Protein AF-A0A9P8F201-F1 (afdb_monomer)

Secondary structure (DSSP, 8-state):
----S-----S-----------TGGGT-SS-SS-PPPPHHHHHHHHHHHHHHHHTT--S--HHHHHHHHHHTT--SS-HHHHHHHHHHHHHHTT--PPP-TTS----B---TTSSHHHHHHHHHHHSS-GGGGGGGG---SSHHHHHHHHHHHHHHHHHHTT--B-HHHHHHHHHTT-

Organism: Aureobasidium melanogenum (NCBI:txid46634)

pLDDT: mean 82.87, std 17.76, range [32.38, 96.69]

Nearest PDB structures (foldseek):
  7ruu-assembly2_B-4  TM=2.379E-01  e=8.064E+00  Homo sapiens

Mean predicted aligned error: 9.06 Å

Structure (mmCIF, N/CA/C/O backbone):
data_AF-A0A9P8F201-F1
#
_entry.id   AF-A0A9P8F201-F1
#
loop_
_atom_site.group_PDB
_atom_site.id
_atom_site.type_symbol
_atom_site.label_atom_id
_atom_site.label_alt_id
_atom_site.label_comp_id
_atom_site.label_asym_id
_atom_site.label_entity_id
_atom_site.label_seq_id
_atom_site.pdbx_PDB_ins_code
_atom_site.Cartn_x
_atom_site.Cartn_y
_atom_site.Cartn_z
_atom_site.occupancy
_atom_site.B_iso_or_equiv
_atom_site.auth_seq_id
_atom_site.auth_comp_id
_atom_site.auth_asym_id
_atom_site.auth_atom_id
_atom_site.pdbx_PDB_model_num
ATOM 1 N N . MET A 1 1 ? 46.788 26.438 45.126 1.00 35.59 1 MET A N 1
ATOM 2 C CA . MET A 1 1 ? 46.049 27.571 44.529 1.00 35.59 1 MET A CA 1
ATOM 3 C C . MET A 1 1 ? 45.714 27.224 43.083 1.00 35.59 1 MET A C 1
ATOM 5 O O . MET A 1 1 ? 46.617 26.797 42.385 1.00 35.59 1 MET A O 1
ATOM 9 N N . SER A 1 2 ? 44.431 27.369 42.716 1.00 34.59 2 SER A N 1
ATOM 10 C CA . SER A 1 2 ? 43.791 27.290 41.380 1.00 34.59 2 SER A CA 1
ATOM 11 C C . SER A 1 2 ? 44.081 26.061 40.500 1.00 34.59 2 SER A C 1
ATOM 13 O O . SER A 1 2 ? 45.147 25.964 39.917 1.00 34.59 2 SER A O 1
ATOM 15 N N . SER A 1 3 ? 43.206 25.050 40.372 1.00 42.16 3 SER A N 1
ATOM 16 C CA . SER A 1 3 ? 41.839 25.067 39.798 1.00 42.16 3 SER A CA 1
ATOM 17 C C . SER A 1 3 ? 41.760 25.834 38.478 1.00 42.16 3 SER A C 1
ATOM 19 O O . SER A 1 3 ? 41.748 27.060 38.537 1.00 42.16 3 SER A O 1
ATOM 21 N N . SER A 1 4 ? 41.633 25.124 37.341 1.00 40.97 4 SER A N 1
ATOM 22 C CA . SER A 1 4 ? 40.824 25.512 36.156 1.00 40.97 4 SER A CA 1
ATOM 23 C C . SER A 1 4 ? 40.860 24.478 35.004 1.00 40.97 4 SER A C 1
ATOM 25 O O . SER A 1 4 ? 41.031 24.863 33.859 1.00 40.97 4 SER A O 1
ATOM 27 N N . VAL A 1 5 ? 40.674 23.170 35.244 1.00 43.41 5 VAL A N 1
ATOM 28 C CA . VAL A 1 5 ? 40.239 22.237 34.166 1.00 43.41 5 VAL A CA 1
ATOM 29 C C . VAL A 1 5 ? 39.286 21.170 34.728 1.00 43.41 5 VAL A C 1
ATOM 31 O O . VAL A 1 5 ? 39.440 19.970 34.549 1.00 43.41 5 VAL A O 1
ATOM 34 N N . GLN A 1 6 ? 38.281 21.620 35.473 1.00 44.66 6 GLN A N 1
ATOM 35 C CA . GLN A 1 6 ? 37.112 20.824 35.846 1.00 44.66 6 GLN A CA 1
ATOM 36 C C . GLN A 1 6 ? 35.901 21.733 35.701 1.00 44.66 6 GLN A C 1
ATOM 38 O O . GLN A 1 6 ? 35.552 22.445 36.635 1.00 44.66 6 GLN A O 1
ATOM 43 N N . ARG A 1 7 ? 35.318 21.760 34.500 1.00 45.16 7 ARG A N 1
ATOM 44 C CA . ARG A 1 7 ? 33.943 22.203 34.207 1.00 45.16 7 ARG A CA 1
ATOM 45 C C . ARG A 1 7 ? 33.743 22.173 32.699 1.00 45.16 7 ARG A C 1
ATOM 47 O O . ARG A 1 7 ? 33.863 23.196 32.057 1.00 45.16 7 ARG A O 1
ATOM 54 N N . PHE A 1 8 ? 33.452 21.001 32.151 1.00 35.38 8 PHE A N 1
ATOM 55 C CA . PHE A 1 8 ? 32.533 20.863 31.014 1.00 35.38 8 PHE A CA 1
ATOM 56 C C . PHE A 1 8 ? 31.980 19.429 30.999 1.00 35.38 8 PHE A C 1
ATOM 58 O O . PHE A 1 8 ? 31.994 18.719 30.003 1.00 35.38 8 PHE A O 1
ATOM 65 N N . LEU A 1 9 ? 31.482 18.992 32.160 1.00 42.06 9 LEU A N 1
ATOM 66 C CA . LEU A 1 9 ? 30.447 17.968 32.213 1.00 42.06 9 LEU A CA 1
ATOM 67 C C . LEU A 1 9 ? 29.100 18.666 32.033 1.00 42.06 9 LEU A C 1
ATOM 69 O O . LEU A 1 9 ? 28.789 19.619 32.746 1.00 42.06 9 LEU A O 1
ATOM 73 N N . GLY A 1 10 ? 28.285 18.116 31.141 1.00 39.50 10 GLY A N 1
ATOM 74 C CA . GLY A 1 10 ? 26.838 18.207 31.258 1.00 39.50 10 GLY A CA 1
ATOM 75 C C . GLY A 1 10 ? 26.165 19.081 30.214 1.00 39.50 10 GLY A C 1
ATOM 76 O O . GLY A 1 10 ? 25.861 20.241 30.469 1.00 39.50 10 GLY A O 1
ATOM 77 N N . ARG A 1 11 ? 25.749 18.460 29.108 1.00 37.47 11 ARG A N 1
ATOM 78 C CA . ARG A 1 11 ? 24.331 18.483 28.727 1.00 37.47 11 ARG A CA 1
ATOM 79 C C . ARG A 1 11 ? 24.045 17.523 27.578 1.00 37.47 11 ARG A C 1
ATOM 81 O O . ARG A 1 11 ? 24.371 17.794 26.434 1.00 37.47 11 ARG A O 1
ATOM 88 N N . ARG A 1 12 ? 23.258 16.505 27.931 1.00 40.59 12 ARG A N 1
ATOM 89 C CA . ARG A 1 12 ? 22.318 15.795 27.060 1.00 40.59 12 ARG A CA 1
ATOM 90 C C . ARG A 1 12 ? 22.955 14.940 25.968 1.00 40.59 12 ARG A C 1
ATOM 92 O O . ARG A 1 12 ? 22.726 15.184 24.790 1.00 40.59 12 ARG A O 1
ATOM 99 N N . ASP A 1 13 ? 23.488 13.798 26.384 1.00 36.09 13 ASP A N 1
ATOM 100 C CA . ASP A 1 13 ? 23.020 12.585 25.720 1.00 36.09 13 ASP A CA 1
ATOM 101 C C . ASP A 1 13 ? 21.534 12.454 26.065 1.00 36.09 13 ASP A C 1
ATOM 103 O O . ASP A 1 13 ? 21.127 12.032 27.154 1.00 36.09 13 ASP A O 1
ATOM 107 N N . ARG A 1 14 ? 20.691 12.994 25.178 1.00 41.22 14 ARG A N 1
ATOM 108 C CA . ARG A 1 14 ? 19.277 12.647 25.173 1.00 41.22 14 ARG A CA 1
ATOM 109 C C . ARG A 1 14 ? 19.275 11.142 24.974 1.00 41.22 14 ARG A C 1
ATOM 111 O O . ARG A 1 14 ? 19.568 10.693 23.872 1.00 41.22 14 ARG A O 1
ATOM 118 N N . ARG A 1 15 ? 18.922 10.401 26.035 1.00 32.91 15 ARG A N 1
ATOM 119 C CA . ARG A 1 15 ? 18.337 9.059 25.925 1.00 32.91 15 ARG A CA 1
ATOM 120 C C . ARG A 1 15 ? 17.583 9.033 24.609 1.00 32.91 15 ARG A C 1
ATOM 122 O O . ARG A 1 15 ? 16.706 9.889 24.426 1.00 32.91 15 ARG A O 1
ATOM 129 N N . SER A 1 16 ? 17.975 8.138 23.705 1.00 37.78 16 SER A N 1
ATOM 130 C CA . SER A 1 16 ? 17.150 7.802 22.560 1.00 37.78 16 SER A CA 1
ATOM 131 C C . SER A 1 16 ? 15.753 7.623 23.134 1.00 37.78 16 SER A C 1
ATOM 133 O O . SER A 1 16 ? 15.503 6.743 23.959 1.00 37.78 16 SER A O 1
ATOM 135 N N . LYS A 1 17 ? 14.863 8.579 22.845 1.00 34.03 17 LYS A N 1
ATOM 136 C CA . LYS A 1 17 ? 13.452 8.353 23.106 1.00 34.03 17 LYS A CA 1
ATOM 137 C C . LYS A 1 17 ? 13.191 7.116 22.278 1.00 34.03 17 LYS A C 1
ATOM 139 O O . LYS A 1 17 ? 13.354 7.185 21.060 1.00 34.03 17 LYS A O 1
ATOM 144 N N . SER A 1 18 ? 12.901 5.998 22.939 1.00 32.38 18 SER A N 1
ATOM 145 C CA . SER A 1 18 ? 12.255 4.881 22.282 1.00 32.38 18 SER A CA 1
ATOM 146 C C . SER A 1 18 ? 11.164 5.514 21.434 1.00 32.38 18 SER A C 1
ATOM 148 O O . SER A 1 18 ? 10.303 6.236 21.952 1.00 32.38 18 SER A O 1
ATOM 150 N N . LEU A 1 19 ? 11.322 5.404 20.114 1.00 37.78 19 LEU A N 1
ATOM 151 C CA . LEU A 1 19 ? 10.284 5.826 19.194 1.00 37.78 19 LEU A CA 1
ATOM 152 C C . LEU A 1 19 ? 9.015 5.143 19.717 1.00 37.78 19 LEU A C 1
ATOM 154 O O . LEU A 1 19 ? 9.084 3.948 20.023 1.00 37.78 19 LEU A O 1
ATOM 158 N N . PRO A 1 20 ? 7.921 5.888 19.957 1.00 41.25 20 PRO A N 1
ATOM 159 C CA . PRO A 1 20 ? 6.671 5.251 20.341 1.00 41.2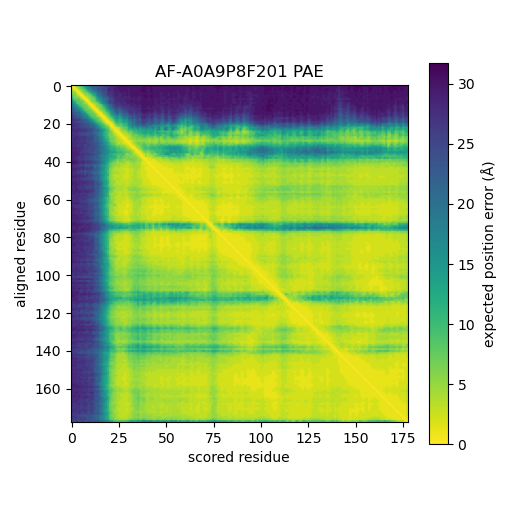5 20 PRO A CA 1
ATOM 160 C C . PRO A 1 20 ? 6.419 4.154 19.316 1.00 41.25 20 PRO A C 1
ATOM 162 O O . PRO A 1 20 ? 6.618 4.436 18.136 1.00 41.25 20 PRO A O 1
ATOM 165 N N . ASP A 1 21 ? 6.104 2.944 19.795 1.00 50.81 21 ASP A N 1
ATOM 166 C CA . ASP A 1 21 ? 5.821 1.743 19.004 1.00 50.81 21 ASP A CA 1
ATOM 167 C C . ASP A 1 21 ? 5.338 2.129 17.603 1.00 50.81 21 ASP A C 1
ATOM 169 O O . ASP A 1 21 ? 4.197 2.561 17.421 1.00 50.81 21 ASP A O 1
ATOM 173 N N . ALA A 1 22 ? 6.264 2.129 16.639 1.00 53.34 22 ALA A N 1
ATOM 174 C CA . ALA A 1 22 ? 6.032 2.787 15.357 1.00 53.34 22 ALA A CA 1
ATOM 175 C C . ALA A 1 22 ? 5.016 2.004 14.505 1.00 53.34 22 ALA A C 1
ATOM 177 O O . ALA A 1 22 ? 4.711 2.420 13.391 1.00 53.34 22 ALA A O 1
ATOM 178 N N . GLY A 1 23 ? 4.496 0.885 15.025 1.00 57.78 23 GLY A N 1
ATOM 179 C CA . GLY A 1 23 ? 3.631 -0.042 14.317 1.00 57.78 23 GLY A CA 1
ATOM 180 C C . GLY A 1 23 ? 4.351 -0.726 13.156 1.00 57.78 23 GLY A C 1
ATOM 181 O O . GLY A 1 23 ? 5.570 -0.602 12.969 1.00 57.78 23 GLY A O 1
ATOM 182 N N . ALA A 1 24 ? 3.569 -1.435 12.345 1.00 62.44 24 ALA A N 1
ATOM 183 C CA . ALA A 1 24 ? 4.024 -2.000 11.081 1.00 62.44 24 ALA A CA 1
ATOM 184 C C . ALA A 1 24 ? 4.663 -0.921 10.179 1.00 62.44 24 ALA A C 1
ATOM 186 O O . ALA A 1 24 ? 4.331 0.262 10.257 1.00 62.44 24 ALA A O 1
ATOM 187 N N . PHE A 1 25 ? 5.592 -1.323 9.304 1.00 68.12 25 PHE A N 1
ATOM 188 C CA . PHE A 1 25 ? 6.233 -0.442 8.310 1.00 68.12 25 PHE A CA 1
ATOM 189 C C . PHE A 1 25 ? 7.009 0.777 8.869 1.00 68.12 25 PHE A C 1
ATOM 191 O O . PHE A 1 25 ? 7.377 1.688 8.123 1.00 68.12 25 PHE A O 1
ATOM 198 N N . GLY A 1 26 ? 7.328 0.797 10.168 1.00 68.94 26 GLY A N 1
ATOM 199 C CA . GLY A 1 26 ? 8.165 1.836 10.774 1.00 68.94 26 GLY A CA 1
ATOM 200 C C . GLY A 1 26 ? 7.518 3.221 10.744 1.00 68.94 26 GLY A C 1
ATOM 201 O O . GLY A 1 26 ? 8.183 4.191 10.356 1.00 68.94 26 GLY A O 1
ATOM 202 N N . GLY A 1 27 ? 6.237 3.288 11.120 1.00 73.69 27 GLY A N 1
ATOM 203 C CA . GLY A 1 27 ? 5.443 4.515 11.209 1.00 73.69 27 GLY A CA 1
ATOM 204 C C . GLY A 1 27 ? 4.682 4.882 9.939 1.00 73.69 27 GLY A C 1
ATOM 205 O O . GLY A 1 27 ? 4.108 5.965 9.890 1.00 73.69 27 GLY A O 1
ATOM 206 N N . LEU A 1 28 ? 4.695 4.031 8.910 1.00 72.69 28 LEU A N 1
ATOM 207 C CA . LEU A 1 28 ? 3.854 4.206 7.723 1.00 72.69 28 LEU A CA 1
ATOM 208 C C . LEU A 1 28 ? 2.443 3.666 8.011 1.00 72.69 28 LEU A C 1
ATOM 210 O O . LEU A 1 28 ? 2.274 2.762 8.829 1.00 72.69 28 LEU A O 1
ATOM 214 N N . PHE A 1 29 ? 1.431 4.224 7.342 1.00 82.31 29 PHE A N 1
ATOM 215 C CA . PHE A 1 29 ? 0.021 3.832 7.508 1.00 82.31 29 PHE A CA 1
ATOM 216 C C . PHE A 1 29 ? -0.509 4.049 8.931 1.00 82.31 29 PHE A C 1
ATOM 218 O O . PHE A 1 29 ? -1.150 3.185 9.531 1.00 82.31 29 PHE A O 1
ATOM 225 N N . VAL A 1 30 ? -0.221 5.228 9.474 1.00 85.06 30 VAL A N 1
ATOM 226 C CA . VAL A 1 30 ? -0.853 5.787 10.673 1.00 85.06 30 VAL A CA 1
ATOM 227 C C . VAL A 1 30 ? -1.434 7.157 10.304 1.00 85.06 30 VAL A C 1
ATOM 229 O O . VAL A 1 30 ? -0.914 7.794 9.386 1.00 85.06 30 VAL A O 1
ATOM 232 N N . PRO A 1 31 ? -2.500 7.642 10.965 1.00 81.19 31 PRO A N 1
ATOM 233 C CA . PRO A 1 31 ? -3.085 8.937 10.626 1.00 81.19 31 PRO A CA 1
ATOM 234 C C . PRO A 1 31 ? -2.067 10.078 10.779 1.00 81.19 31 PRO A C 1
ATOM 236 O O . PRO A 1 31 ? -1.400 10.160 11.813 1.00 81.19 31 PRO A O 1
ATOM 239 N N . GLU A 1 32 ? -1.976 10.978 9.787 1.00 73.00 32 GLU A N 1
ATOM 240 C CA . GLU A 1 32 ? -1.115 12.176 9.876 1.00 73.00 32 GLU A CA 1
ATOM 241 C C . GLU A 1 32 ? -1.558 13.091 11.038 1.00 73.00 32 GLU A C 1
ATOM 243 O O . GLU A 1 32 ? -0.728 13.665 11.744 1.00 73.00 32 GLU A O 1
ATOM 248 N N . GLU A 1 33 ? -2.867 13.163 11.300 1.00 73.81 33 GLU A N 1
ATOM 249 C CA . GLU A 1 33 ? -3.445 13.891 12.428 1.00 73.81 33 GLU A CA 1
ATOM 250 C C . GLU A 1 33 ? -4.065 12.932 13.447 1.00 73.81 33 GLU A C 1
ATOM 252 O O . GLU A 1 33 ? -4.960 12.142 13.134 1.00 73.81 33 GLU A O 1
ATOM 257 N N . LYS A 1 34 ? -3.658 13.059 14.716 1.00 64.94 34 LYS A N 1
ATOM 258 C CA . LYS A 1 34 ? -4.323 12.389 15.841 1.00 64.94 34 LYS A CA 1
ATOM 259 C C . LYS A 1 34 ? -5.644 13.087 16.158 1.00 64.94 34 LYS A C 1
ATOM 261 O O . LYS A 1 34 ? -5.760 13.791 17.162 1.00 64.94 34 LYS A O 1
ATOM 266 N N . LYS A 1 35 ? -6.646 12.912 15.299 1.00 66.81 35 LYS A N 1
ATOM 267 C CA . LYS A 1 35 ? -8.023 13.263 15.652 1.00 66.81 35 LYS A CA 1
ATOM 268 C C . LYS A 1 35 ? -8.508 12.306 16.731 1.00 66.81 35 LYS A C 1
ATOM 270 O O . LYS A 1 35 ? -8.222 11.110 16.695 1.00 66.81 35 LYS A O 1
ATOM 275 N N . LYS A 1 36 ? -9.213 12.851 17.722 1.00 70.00 36 LYS A N 1
ATOM 276 C CA . LYS A 1 36 ? -9.843 12.037 18.757 1.00 70.00 36 LYS A CA 1
ATOM 277 C C . LYS A 1 36 ? -10.912 11.184 18.079 1.00 70.00 36 LYS A C 1
ATOM 279 O O . LYS A 1 36 ? -11.831 11.739 17.485 1.00 70.00 36 LYS A O 1
ATOM 284 N N . LEU A 1 37 ? -10.742 9.868 18.144 1.00 71.44 37 LEU A N 1
ATOM 285 C CA . LEU A 1 37 ? -11.699 8.912 17.602 1.00 71.44 37 LEU A CA 1
ATOM 286 C C . LEU A 1 37 ? -13.052 9.087 18.293 1.00 71.44 37 LEU A C 1
ATOM 288 O O . LEU A 1 37 ? -13.125 9.352 19.498 1.00 71.44 37 LEU A O 1
ATOM 292 N N . GLU A 1 38 ? -14.129 8.945 17.531 1.00 80.88 38 GLU A N 1
ATOM 293 C CA . GLU A 1 38 ? -15.464 8.897 18.113 1.00 80.88 38 GLU A CA 1
ATOM 294 C C . GLU A 1 38 ? -15.657 7.574 18.871 1.00 80.88 38 GLU A C 1
ATOM 296 O O . GLU A 1 38 ? -14.992 6.573 18.603 1.00 80.88 38 GLU A O 1
ATOM 301 N N . LYS A 1 39 ? -16.595 7.525 19.827 1.00 82.19 39 LYS A N 1
ATOM 302 C CA . LYS A 1 39 ? -16.851 6.298 20.614 1.00 82.19 39 LYS A CA 1
ATOM 303 C C . LYS A 1 39 ? -17.190 5.087 19.735 1.00 82.19 39 LYS A C 1
ATOM 305 O O . LYS A 1 39 ? -16.967 3.949 20.145 1.00 82.19 39 LYS A O 1
ATOM 310 N N . GLU A 1 40 ? -17.788 5.321 18.570 1.00 84.19 40 GLU A N 1
ATOM 311 C CA . GLU A 1 40 ? -18.075 4.272 17.595 1.00 84.19 40 GLU A CA 1
ATOM 312 C C . GLU A 1 40 ? -16.790 3.759 16.930 1.00 84.19 40 GLU A C 1
ATOM 314 O O . GLU A 1 40 ? -16.576 2.548 16.871 1.00 84.19 40 GLU A O 1
ATOM 319 N N . ASP A 1 41 ? -15.886 4.655 16.533 1.00 84.50 41 ASP A N 1
ATOM 320 C CA . ASP A 1 41 ? -14.572 4.310 15.978 1.00 84.50 41 ASP A CA 1
ATOM 321 C C . ASP A 1 41 ? -13.733 3.498 16.959 1.00 84.50 41 ASP A C 1
ATOM 323 O O . ASP A 1 41 ? -13.170 2.474 16.581 1.00 84.50 41 ASP A O 1
ATOM 327 N N . GLU A 1 42 ? -13.705 3.883 18.238 1.00 89.69 42 GLU A N 1
ATOM 328 C CA . GLU A 1 42 ? -12.975 3.141 19.274 1.00 89.69 42 GLU A CA 1
ATOM 329 C C . GLU A 1 42 ? -13.457 1.684 19.391 1.00 89.69 42 GLU A C 1
ATOM 331 O O . GLU A 1 42 ? -12.655 0.759 19.558 1.00 89.69 42 GLU A O 1
ATOM 336 N N . LYS A 1 43 ? -14.773 1.450 19.280 1.00 91.38 43 LYS A N 1
ATOM 337 C CA . LYS A 1 43 ? -15.339 0.091 19.278 1.00 91.38 43 LYS A CA 1
ATOM 338 C C . LYS A 1 43 ? -14.928 -0.679 18.027 1.00 91.38 43 LYS A C 1
ATOM 340 O O . LYS A 1 43 ? -14.592 -1.859 18.130 1.00 91.38 43 LYS A O 1
ATOM 345 N N . ARG A 1 44 ? -14.936 -0.023 16.863 1.00 91.19 44 ARG A N 1
ATOM 346 C CA . ARG A 1 44 ? -14.543 -0.628 15.582 1.00 91.19 44 ARG A CA 1
ATOM 347 C C . ARG A 1 44 ? -13.067 -1.005 15.564 1.00 91.19 44 ARG A C 1
ATOM 349 O O . ARG A 1 44 ? -12.744 -2.130 15.191 1.00 91.19 44 ARG A O 1
ATOM 356 N N . VAL A 1 45 ? -12.197 -0.126 16.058 1.00 94.00 45 VAL A N 1
ATOM 357 C CA . VAL A 1 45 ? -10.762 -0.396 16.211 1.00 94.00 45 VAL A CA 1
ATOM 358 C C . VAL A 1 45 ? -10.539 -1.657 17.046 1.00 94.00 45 VAL A C 1
ATOM 360 O O . VAL A 1 45 ? -9.866 -2.584 16.597 1.00 94.00 45 VAL A O 1
ATOM 363 N N . LYS A 1 46 ? -11.179 -1.752 18.219 1.00 94.44 46 LYS A N 1
ATOM 364 C CA . LYS A 1 46 ? -11.076 -2.936 19.088 1.00 94.44 46 LYS A CA 1
ATOM 365 C C . LYS A 1 46 ? -11.611 -4.206 18.425 1.00 94.44 46 LYS A C 1
ATOM 367 O O . LYS A 1 46 ? -11.002 -5.265 18.559 1.00 94.44 46 LYS A O 1
ATOM 372 N N . ALA A 1 47 ? -12.727 -4.113 17.701 1.00 94.50 47 ALA A N 1
ATOM 373 C CA . ALA A 1 47 ? -13.310 -5.252 16.996 1.00 94.50 47 ALA A CA 1
ATOM 374 C C . ALA A 1 47 ? -12.387 -5.780 15.885 1.00 94.50 47 ALA A C 1
ATOM 376 O O . ALA A 1 47 ? -12.214 -6.993 15.759 1.00 94.50 47 ALA A O 1
ATOM 377 N N . ILE A 1 48 ? -11.767 -4.888 15.107 1.00 95.75 48 ILE A N 1
ATOM 378 C CA . ILE A 1 48 ? -10.810 -5.259 14.058 1.00 95.75 48 ILE A CA 1
ATOM 379 C C . ILE A 1 48 ? -9.542 -5.861 14.670 1.00 95.75 48 ILE A C 1
ATOM 381 O O . ILE A 1 48 ? -9.117 -6.924 14.226 1.00 95.75 48 ILE A O 1
ATOM 385 N N . LEU A 1 49 ? -8.981 -5.263 15.728 1.00 95.62 49 LEU A N 1
ATOM 386 C CA . LEU A 1 49 ? -7.811 -5.825 16.418 1.00 95.62 49 LEU A CA 1
ATOM 387 C C . LEU A 1 49 ? -8.080 -7.235 16.953 1.00 95.62 49 LEU A C 1
ATOM 389 O O . LEU A 1 49 ? -7.271 -8.137 16.750 1.00 95.62 49 LEU A O 1
ATOM 393 N N . ALA A 1 50 ? -9.244 -7.461 17.566 1.00 95.69 50 ALA A N 1
ATOM 394 C CA . ALA A 1 50 ? -9.630 -8.790 18.031 1.00 95.69 50 ALA A CA 1
ATOM 395 C C . ALA A 1 50 ? -9.783 -9.795 16.874 1.00 95.69 50 ALA A C 1
ATOM 397 O O . ALA A 1 50 ? -9.464 -10.973 17.032 1.00 95.69 50 ALA A O 1
ATOM 398 N N . ARG A 1 51 ? -10.263 -9.356 15.700 1.00 95.50 51 ARG A N 1
ATOM 399 C CA . ARG A 1 51 ? -10.320 -10.196 14.491 1.00 95.50 51 ARG A CA 1
ATOM 400 C C . ARG A 1 51 ? -8.921 -10.526 13.975 1.00 95.50 51 ARG A C 1
ATOM 402 O O . ARG A 1 51 ? -8.673 -11.692 13.697 1.00 95.50 51 ARG A O 1
ATOM 409 N N . LEU A 1 52 ? -8.020 -9.547 13.883 1.00 95.25 52 LEU A N 1
ATOM 410 C CA . LEU A 1 52 ? -6.626 -9.758 13.469 1.00 95.25 52 LEU A CA 1
ATOM 411 C C . LEU A 1 52 ? -5.922 -10.774 14.375 1.00 95.25 52 LEU A C 1
ATOM 413 O O . LEU A 1 52 ? -5.352 -11.741 13.879 1.00 95.25 52 LEU A O 1
ATOM 417 N N . GLN A 1 53 ? -6.079 -10.640 15.695 1.00 95.00 53 GLN A N 1
ATOM 418 C CA . GLN A 1 53 ? -5.522 -11.592 16.660 1.00 95.00 53 GLN A CA 1
ATOM 419 C C . GLN A 1 53 ? -6.058 -13.018 16.474 1.00 95.00 53 GLN A C 1
ATOM 421 O O . GLN A 1 53 ? -5.299 -13.974 16.605 1.00 95.00 53 GLN A O 1
ATOM 426 N N . LYS A 1 54 ? -7.340 -13.190 16.118 1.00 95.56 54 LYS A N 1
ATOM 427 C CA . LYS A 1 54 ? -7.904 -14.516 15.796 1.00 95.56 54 LYS A CA 1
ATOM 428 C C . LYS A 1 54 ? -7.275 -15.151 14.553 1.00 95.56 54 LYS A C 1
ATOM 430 O O . LYS A 1 54 ? -7.249 -16.373 14.469 1.00 95.56 54 LYS A O 1
ATOM 435 N N . TYR A 1 55 ? -6.774 -14.342 13.621 1.00 93.12 55 TYR A N 1
ATOM 436 C CA . TYR A 1 55 ? -5.993 -14.801 12.468 1.00 93.12 55 TYR A CA 1
ATOM 437 C C . TYR A 1 55 ? -4.494 -14.958 12.778 1.00 93.12 55 TYR A C 1
ATOM 439 O O . TYR A 1 55 ? -3.733 -15.313 11.886 1.00 93.12 55 TYR A O 1
ATOM 447 N N . GLY A 1 56 ? -4.061 -14.711 14.020 1.00 93.25 56 GLY A N 1
ATOM 448 C CA . GLY A 1 56 ? -2.652 -14.766 14.418 1.00 93.25 56 GLY A CA 1
ATOM 449 C C . GLY A 1 56 ? -1.842 -13.520 14.049 1.00 93.25 56 GLY A C 1
ATOM 450 O O . GLY A 1 56 ? -0.629 -13.520 14.225 1.00 93.25 56 GLY A O 1
ATOM 451 N N . ILE A 1 57 ? -2.492 -12.454 13.574 1.00 92.69 57 ILE A N 1
ATOM 452 C CA . ILE A 1 57 ? -1.826 -11.225 13.133 1.00 92.69 57 ILE A CA 1
ATOM 453 C C . ILE A 1 57 ? -1.668 -10.278 14.324 1.00 92.69 57 ILE A C 1
ATOM 455 O O . ILE A 1 57 ? -2.655 -9.794 14.888 1.00 92.69 57 ILE A O 1
ATOM 459 N N . THR A 1 58 ? -0.418 -9.989 14.692 1.00 90.06 58 THR A N 1
ATOM 460 C CA . THR A 1 58 ? -0.056 -9.074 15.795 1.00 90.06 58 THR A CA 1
ATOM 461 C C . THR A 1 58 ? 0.759 -7.863 15.339 1.00 90.06 58 THR A C 1
ATOM 463 O O . THR A 1 58 ? 1.180 -7.060 16.166 1.00 90.06 58 THR A O 1
ATOM 466 N N . THR A 1 59 ? 0.977 -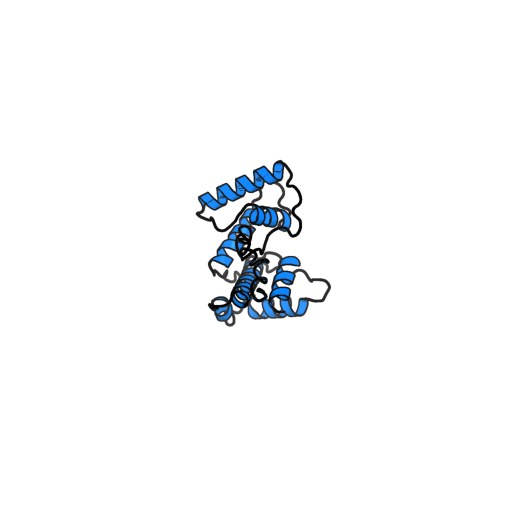7.724 14.032 1.00 88.12 59 THR A N 1
ATOM 467 C CA . THR A 1 59 ? 1.829 -6.704 13.399 1.00 88.12 59 THR A CA 1
ATOM 468 C C . THR A 1 59 ? 1.264 -5.283 13.528 1.00 88.12 59 THR A C 1
ATOM 470 O O . THR A 1 59 ? 2.009 -4.303 13.493 1.00 88.12 59 THR A O 1
ATOM 473 N N . PHE A 1 60 ? -0.055 -5.149 13.702 1.00 91.00 60 PHE A N 1
ATOM 474 C CA . PHE A 1 60 ? -0.762 -3.866 13.693 1.00 91.00 60 PHE A CA 1
ATOM 475 C C . PHE A 1 60 ? -1.225 -3.420 15.078 1.00 91.00 60 PHE A C 1
ATOM 477 O O . PHE A 1 60 ? -1.744 -4.211 15.866 1.00 91.00 60 PHE A O 1
ATOM 484 N N . ASN A 1 61 ? -1.134 -2.112 15.324 1.00 91.75 61 ASN A N 1
ATOM 485 C CA . ASN A 1 61 ? -1.684 -1.464 16.513 1.00 91.75 61 ASN A CA 1
ATOM 486 C C . ASN A 1 61 ? -2.921 -0.602 16.184 1.00 91.75 61 ASN A C 1
ATOM 488 O O . ASN A 1 61 ? -3.373 -0.519 15.039 1.00 91.75 61 ASN A O 1
ATOM 492 N N . GLU A 1 62 ? -3.489 0.057 17.199 1.00 92.25 62 GLU A N 1
ATOM 493 C CA . GLU A 1 62 ? -4.689 0.899 17.056 1.00 92.25 62 GLU A CA 1
ATOM 494 C C . GLU A 1 62 ? -4.529 2.012 16.009 1.00 92.25 62 GLU A C 1
ATOM 496 O O . GLU A 1 62 ? -5.493 2.351 15.317 1.00 92.25 62 GLU A O 1
ATOM 501 N N . ALA A 1 63 ? -3.322 2.570 15.860 1.00 91.31 63 ALA A N 1
ATOM 502 C CA . ALA A 1 63 ? -3.067 3.628 14.890 1.00 91.31 63 ALA A CA 1
ATOM 503 C C . ALA A 1 63 ? -3.157 3.095 13.455 1.00 91.31 63 ALA A C 1
ATOM 505 O O . ALA A 1 63 ? -3.790 3.735 12.617 1.00 91.31 63 ALA A O 1
ATOM 506 N N . ASN A 1 64 ? -2.617 1.901 13.186 1.00 92.44 64 ASN A N 1
ATOM 507 C CA . ASN A 1 64 ? -2.742 1.269 11.870 1.00 92.44 64 ASN A CA 1
ATOM 508 C C . ASN A 1 64 ? -4.205 0.983 11.512 1.00 92.44 64 ASN A C 1
ATOM 510 O O . ASN A 1 64 ? -4.650 1.265 10.400 1.00 92.44 64 ASN A O 1
ATOM 514 N N . VAL A 1 65 ? -4.983 0.481 12.474 1.00 93.38 65 VAL A N 1
ATOM 515 C CA . VAL A 1 65 ? -6.412 0.210 12.261 1.00 93.38 65 VAL A CA 1
ATOM 516 C C . VAL A 1 65 ? -7.19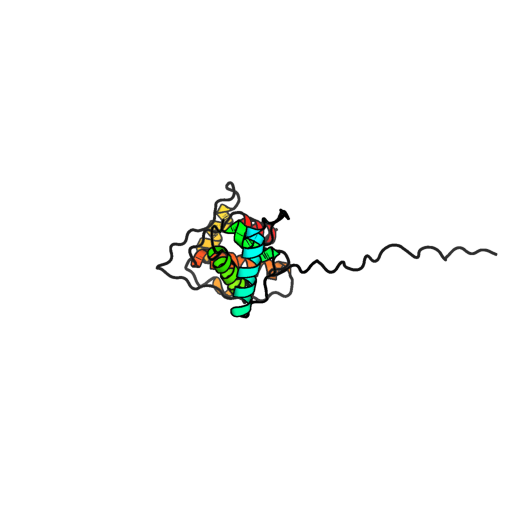7 1.501 12.028 1.00 93.38 65 VAL A C 1
ATOM 518 O O . VAL A 1 65 ? -8.057 1.553 11.150 1.00 93.38 65 VAL A O 1
ATOM 521 N N . SER A 1 66 ? -6.871 2.562 12.766 1.00 92.12 66 SER A N 1
ATOM 522 C CA . SER A 1 66 ? -7.486 3.881 12.587 1.00 92.12 66 SER A CA 1
ATOM 523 C C . SER A 1 66 ? -7.199 4.456 11.202 1.00 92.12 66 SER A C 1
ATOM 525 O O . SER A 1 66 ? -8.108 4.966 10.552 1.00 92.12 66 SER A O 1
ATOM 527 N N . TYR A 1 67 ? -5.957 4.330 10.725 1.00 91.62 67 TYR A N 1
ATOM 528 C CA . TYR A 1 67 ? -5.600 4.705 9.359 1.00 91.62 67 TYR A CA 1
ATOM 529 C C . TYR A 1 67 ? -6.421 3.912 8.339 1.00 91.62 67 TYR A C 1
ATOM 531 O O . TYR A 1 67 ? -7.028 4.511 7.458 1.00 91.62 67 TYR A O 1
ATOM 539 N N . ALA A 1 68 ? -6.517 2.587 8.484 1.00 92.38 68 ALA A N 1
ATOM 540 C CA . ALA A 1 68 ? -7.261 1.756 7.539 1.00 92.38 68 ALA A CA 1
ATOM 541 C C . ALA A 1 68 ? -8.759 2.109 7.492 1.00 92.38 68 ALA A C 1
ATOM 543 O O . ALA A 1 68 ? -9.356 2.133 6.415 1.00 92.38 68 ALA A O 1
ATOM 544 N N . LEU A 1 69 ? -9.365 2.432 8.639 1.00 92.12 69 LEU A N 1
ATOM 545 C CA . LEU A 1 69 ? -10.749 2.911 8.715 1.00 92.12 69 LEU A CA 1
ATOM 546 C C . LEU A 1 69 ? -10.943 4.235 7.961 1.00 92.12 69 LEU A C 1
ATOM 548 O O . LEU A 1 69 ? -11.910 4.360 7.209 1.00 92.12 69 LEU A O 1
ATOM 552 N N . GLN A 1 70 ? -10.013 5.183 8.119 1.00 89.06 70 GLN A N 1
ATOM 553 C CA . GLN A 1 70 ? -10.040 6.470 7.417 1.00 89.06 70 GLN A CA 1
ATOM 554 C C . GLN A 1 70 ? -9.817 6.297 5.910 1.00 89.06 70 GLN A C 1
ATOM 556 O O . GLN A 1 70 ? -10.604 6.796 5.112 1.00 89.06 70 GLN A O 1
ATOM 561 N N . ALA A 1 71 ? -8.793 5.536 5.518 1.00 87.75 71 ALA A N 1
ATOM 562 C CA . ALA A 1 71 ? -8.412 5.323 4.121 1.00 87.75 71 ALA A CA 1
ATOM 563 C C . ALA A 1 71 ? -9.514 4.642 3.295 1.00 87.75 71 ALA A C 1
ATOM 565 O O . ALA A 1 71 ? -9.615 4.842 2.089 1.00 87.75 71 ALA A O 1
ATOM 566 N N . THR A 1 72 ? -10.354 3.836 3.943 1.00 88.31 72 THR A N 1
ATOM 567 C CA . THR A 1 72 ? -11.429 3.093 3.274 1.00 88.31 72 THR A CA 1
ATOM 568 C C . THR A 1 72 ? -12.793 3.765 3.384 1.00 88.31 72 THR A C 1
ATOM 570 O O . THR A 1 72 ? -13.762 3.221 2.859 1.00 88.31 72 THR A O 1
ATOM 573 N N . ASN A 1 73 ? -12.895 4.912 4.073 1.00 83.19 73 ASN A N 1
ATOM 574 C CA . ASN A 1 73 ? -14.173 5.517 4.464 1.00 83.19 73 ASN A CA 1
ATOM 575 C C . ASN A 1 73 ? -15.152 4.462 5.013 1.00 83.19 73 ASN A C 1
ATOM 577 O O . ASN A 1 73 ? -16.340 4.473 4.685 1.00 83.19 73 ASN A O 1
ATOM 581 N N . SER A 1 74 ? -14.638 3.495 5.786 1.00 74.81 74 SER A N 1
ATOM 582 C CA . SER A 1 74 ? -15.396 2.308 6.184 1.00 74.81 74 SER A CA 1
ATOM 583 C C . SER A 1 74 ? -16.624 2.716 6.999 1.00 74.81 74 SER A C 1
ATOM 585 O O . SER A 1 74 ? -16.517 3.041 8.182 1.00 74.81 74 SER A O 1
ATOM 587 N N . ALA A 1 75 ? -17.804 2.663 6.384 1.00 67.00 75 ALA A N 1
ATOM 588 C CA . ALA A 1 75 ? -19.083 2.704 7.080 1.00 67.00 75 ALA A CA 1
ATOM 589 C C . ALA A 1 75 ? -19.454 1.285 7.551 1.00 67.00 75 ALA A C 1
ATOM 591 O O . ALA A 1 75 ? -19.145 0.295 6.888 1.00 67.00 75 ALA A O 1
ATOM 592 N N . GLY A 1 76 ? -20.103 1.164 8.710 1.00 72.06 76 GLY A N 1
ATOM 593 C CA . GLY A 1 76 ? -20.510 -0.136 9.253 1.00 72.06 76 GLY A CA 1
ATOM 594 C C . GLY A 1 76 ? -19.378 -0.907 9.948 1.00 72.06 76 GLY A C 1
ATOM 595 O O . GLY A 1 76 ? -18.612 -0.339 10.726 1.00 72.06 76 GLY A O 1
ATOM 596 N N . ASN A 1 77 ? -19.292 -2.222 9.710 1.00 78.00 77 ASN A N 1
ATOM 597 C CA . ASN A 1 77 ? -18.503 -3.175 10.511 1.00 78.00 77 ASN A CA 1
ATOM 598 C C . ASN A 1 77 ? -16.974 -3.161 10.266 1.00 78.00 77 ASN A C 1
ATOM 600 O O . ASN A 1 77 ? -16.255 -3.954 10.878 1.00 78.00 77 ASN A O 1
ATOM 604 N N . GLY A 1 78 ? -16.476 -2.290 9.382 1.00 89.69 78 GLY A N 1
ATOM 605 C CA . GLY A 1 78 ? -15.045 -2.145 9.107 1.00 89.69 78 GLY A CA 1
ATOM 606 C C . GLY A 1 78 ? -14.431 -3.251 8.245 1.00 89.69 78 GLY A C 1
ATOM 607 O O . GLY A 1 78 ? -13.217 -3.438 8.282 1.00 89.69 78 GLY A O 1
A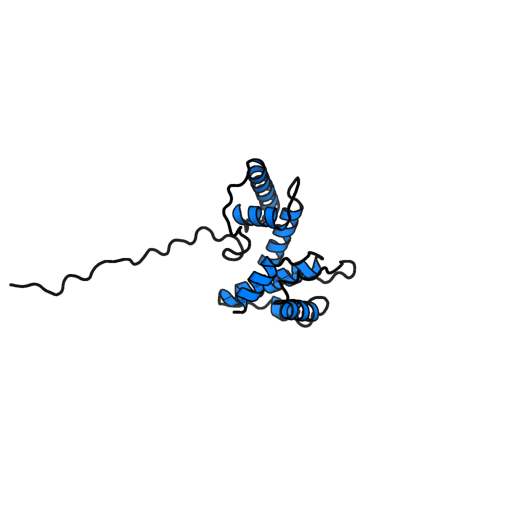TOM 608 N N . ASP A 1 79 ? -15.230 -3.993 7.473 1.00 91.44 79 ASP A N 1
ATOM 609 C CA . ASP A 1 79 ? -14.711 -5.065 6.612 1.00 91.44 79 ASP A CA 1
ATOM 610 C C . ASP A 1 79 ? -13.713 -4.574 5.561 1.00 91.44 79 ASP A C 1
ATOM 612 O O . ASP A 1 79 ? -12.744 -5.270 5.269 1.00 91.44 79 ASP A O 1
ATOM 616 N N . GLU A 1 80 ? -13.896 -3.371 5.019 1.00 91.44 80 GLU A N 1
ATOM 617 C CA . GLU A 1 80 ? -12.971 -2.840 4.018 1.00 91.44 80 GLU A CA 1
ATOM 618 C C . GLU A 1 80 ? -11.624 -2.445 4.632 1.00 91.44 80 GLU A C 1
ATOM 620 O O . GLU A 1 80 ? -10.572 -2.767 4.079 1.00 91.44 80 GLU A O 1
ATOM 625 N N . ALA A 1 81 ? -11.646 -1.857 5.832 1.00 93.56 81 ALA A N 1
ATOM 626 C CA . ALA A 1 81 ? -10.445 -1.634 6.629 1.00 93.56 81 ALA A CA 1
ATOM 627 C C . ALA A 1 81 ? -9.739 -2.956 6.969 1.00 93.56 81 ALA A C 1
ATOM 629 O O . ALA A 1 81 ? -8.519 -3.045 6.852 1.00 93.56 81 ALA A O 1
ATOM 630 N N . MET A 1 82 ? -10.493 -4.003 7.323 1.00 94.31 82 MET A N 1
ATOM 631 C CA . MET A 1 82 ? -9.934 -5.337 7.554 1.00 94.31 82 MET A CA 1
ATOM 632 C C . MET A 1 82 ? -9.252 -5.887 6.293 1.00 94.31 82 MET A C 1
ATOM 634 O O . MET A 1 82 ? -8.126 -6.366 6.376 1.00 94.31 82 MET A O 1
ATOM 638 N N . ARG A 1 83 ? -9.891 -5.792 5.118 1.00 93.38 83 ARG A N 1
ATOM 639 C CA . ARG A 1 83 ? -9.287 -6.229 3.845 1.00 93.38 83 ARG A CA 1
ATOM 640 C C . ARG A 1 83 ? -8.006 -5.465 3.524 1.00 93.38 83 ARG A C 1
ATOM 642 O O . ARG A 1 83 ? -7.054 -6.072 3.043 1.00 93.38 83 ARG A O 1
ATOM 649 N N . LEU A 1 84 ? -7.971 -4.161 3.797 1.00 93.50 84 LEU A N 1
ATOM 650 C CA . LEU A 1 84 ? -6.767 -3.353 3.618 1.00 93.50 84 LEU A CA 1
ATOM 651 C C . LEU A 1 84 ? -5.643 -3.789 4.572 1.00 93.50 84 LEU A C 1
ATOM 653 O O . LEU A 1 84 ? -4.507 -3.938 4.138 1.00 93.50 84 LEU A O 1
ATOM 657 N N . LEU A 1 85 ? -5.957 -4.062 5.840 1.00 94.38 85 LEU A N 1
ATOM 658 C CA . LEU A 1 85 ? -4.978 -4.542 6.824 1.00 94.38 85 LEU A CA 1
ATOM 659 C C . LEU A 1 85 ? -4.427 -5.928 6.468 1.00 94.38 85 LEU A C 1
ATOM 661 O O . LEU A 1 85 ? -3.234 -6.159 6.614 1.00 94.38 85 LEU A O 1
ATOM 665 N N . LEU A 1 86 ? -5.258 -6.830 5.941 1.00 94.19 86 LEU A N 1
ATOM 666 C CA . LEU A 1 86 ? -4.787 -8.124 5.434 1.00 94.19 86 LEU A CA 1
ATOM 667 C C . LEU A 1 86 ? -3.850 -7.958 4.228 1.00 94.19 86 LEU A C 1
ATOM 669 O O . LEU A 1 86 ? -2.837 -8.641 4.141 1.00 94.19 86 LEU A O 1
ATOM 673 N N . LEU A 1 87 ? -4.138 -7.011 3.330 1.00 94.31 87 LEU A N 1
ATOM 674 C CA . LEU A 1 87 ? -3.240 -6.680 2.218 1.00 94.31 87 LEU A CA 1
ATOM 675 C C . LEU A 1 87 ? -1.897 -6.119 2.711 1.00 94.31 87 LEU A C 1
ATOM 677 O O . LEU A 1 87 ? -0.844 -6.399 2.131 1.00 94.31 87 LEU A O 1
ATOM 681 N N . PHE A 1 88 ? -1.930 -5.311 3.772 1.00 92.88 88 PHE A N 1
ATOM 682 C CA . PHE A 1 88 ? -0.727 -4.799 4.419 1.00 92.88 88 PHE A CA 1
ATOM 683 C C . PHE A 1 88 ? 0.077 -5.924 5.060 1.00 92.88 88 PHE A C 1
ATOM 685 O O . PHE A 1 88 ? 1.294 -5.916 4.925 1.00 92.88 88 PHE A O 1
ATOM 692 N N . GLU A 1 89 ? -0.578 -6.900 5.687 1.00 92.50 89 GLU A N 1
ATOM 693 C CA . GLU A 1 89 ? 0.105 -8.056 6.271 1.00 92.50 89 GLU A CA 1
ATOM 694 C C . GLU A 1 89 ? 0.800 -8.886 5.195 1.00 92.50 89 GLU A C 1
ATOM 696 O O . GLU A 1 89 ? 2.002 -9.109 5.282 1.00 92.50 89 GLU A O 1
ATOM 701 N N . ASP A 1 90 ? 0.080 -9.242 4.125 1.00 91.81 90 ASP A N 1
ATOM 702 C CA . ASP A 1 90 ? 0.653 -9.963 2.983 1.00 91.81 90 ASP A CA 1
ATOM 703 C C . ASP A 1 90 ? 1.899 -9.236 2.456 1.00 91.81 90 ASP A C 1
ATOM 705 O O . ASP A 1 90 ? 2.946 -9.830 2.206 1.00 91.81 90 ASP A O 1
ATOM 709 N N . THR A 1 91 ? 1.803 -7.912 2.335 1.00 90.81 91 THR A N 1
ATOM 710 C CA . THR A 1 91 ? 2.916 -7.076 1.890 1.00 90.81 91 THR A CA 1
ATOM 711 C C . THR A 1 91 ? 4.079 -7.095 2.881 1.00 90.81 91 THR A C 1
ATOM 713 O O . THR A 1 91 ? 5.234 -7.164 2.451 1.00 90.81 91 THR A O 1
ATOM 716 N N . TYR A 1 92 ? 3.795 -7.016 4.184 1.00 87.00 92 TYR A N 1
ATOM 717 C CA . TYR A 1 92 ? 4.789 -7.033 5.256 1.00 87.00 92 TYR A CA 1
ATOM 718 C C . TYR A 1 92 ? 5.584 -8.345 5.246 1.00 87.00 92 TYR A C 1
ATOM 720 O O . TYR A 1 92 ? 6.815 -8.305 5.233 1.00 87.00 92 TYR A O 1
ATOM 728 N N . GLU A 1 93 ? 4.884 -9.469 5.085 1.00 88.75 93 GLU A N 1
ATOM 729 C CA . GLU A 1 93 ? 5.440 -10.825 4.965 1.00 88.75 93 GLU A CA 1
ATOM 730 C C . GLU A 1 93 ? 6.177 -11.083 3.636 1.00 88.75 93 GLU A C 1
ATOM 732 O O . GLU A 1 93 ? 6.769 -12.141 3.435 1.00 88.75 93 GLU A O 1
ATOM 737 N N . GLY A 1 94 ? 6.188 -10.120 2.707 1.00 89.75 94 GLY A N 1
ATOM 738 C CA . GLY A 1 94 ? 6.892 -10.271 1.428 1.00 89.75 94 GLY A CA 1
ATOM 739 C C . GLY A 1 94 ? 6.103 -10.980 0.341 1.00 89.75 94 GLY A C 1
ATOM 740 O O . GLY A 1 94 ? 6.671 -11.310 -0.699 1.00 89.75 94 GLY A O 1
ATOM 741 N N . LEU A 1 95 ? 4.801 -11.165 0.537 1.00 92.31 95 LEU A N 1
ATOM 742 C CA . LEU A 1 95 ? 3.930 -11.769 -0.456 1.00 92.31 95 LEU A CA 1
ATOM 743 C C . LEU A 1 95 ? 3.577 -10.758 -1.550 1.00 92.31 95 LEU A C 1
ATOM 745 O O . LEU A 1 95 ? 3.247 -9.598 -1.285 1.00 92.31 95 LEU A O 1
ATOM 749 N N . VAL A 1 96 ? 3.607 -11.231 -2.794 1.00 94.31 96 VAL A N 1
ATOM 750 C CA . VAL A 1 96 ? 3.142 -10.494 -3.970 1.00 94.31 96 VAL A CA 1
ATOM 751 C C . VAL A 1 96 ? 1.949 -11.248 -4.549 1.00 94.31 96 VAL A C 1
ATOM 753 O O . VAL A 1 96 ? 2.030 -12.448 -4.804 1.00 94.31 96 VAL A O 1
ATOM 756 N N . LYS A 1 97 ? 0.817 -10.562 -4.722 1.00 93.81 97 LYS A N 1
ATOM 757 C CA . LYS A 1 97 ? -0.390 -11.117 -5.341 1.00 93.81 97 LYS A CA 1
ATOM 758 C C . LYS A 1 97 ? -0.093 -11.453 -6.796 1.00 93.81 97 LYS A C 1
ATOM 760 O O . LYS A 1 97 ? 0.513 -10.651 -7.502 1.00 93.81 97 LYS A O 1
ATOM 765 N N . THR A 1 98 ? -0.551 -12.607 -7.258 1.00 93.25 98 THR A N 1
ATOM 766 C CA . THR A 1 98 ? -0.478 -12.977 -8.673 1.00 93.25 98 THR A CA 1
ATOM 767 C C . THR A 1 98 ? -1.465 -12.151 -9.498 1.00 93.25 98 THR A C 1
ATOM 769 O O . THR A 1 98 ? -2.451 -11.628 -8.977 1.00 93.25 98 THR A O 1
ATOM 772 N N . TYR A 1 99 ? -1.193 -12.004 -10.794 1.00 92.81 99 TYR A N 1
ATOM 773 C CA . TYR A 1 99 ? -2.151 -11.396 -11.713 1.00 92.81 99 TYR A CA 1
ATOM 774 C C . TYR A 1 99 ? -3.358 -12.323 -11.923 1.00 92.81 99 TYR A C 1
ATOM 776 O O . TYR A 1 99 ? -3.196 -13.497 -12.257 1.00 92.81 99 TYR A O 1
ATOM 784 N N . ASP A 1 100 ? -4.564 -11.777 -11.769 1.00 94.25 100 ASP A N 1
ATOM 785 C CA . ASP A 1 100 ? -5.826 -12.440 -12.096 1.00 94.25 100 ASP A CA 1
ATOM 786 C C . ASP A 1 100 ? -6.513 -11.688 -13.252 1.00 94.25 100 ASP A C 1
ATOM 788 O O . ASP A 1 100 ? -6.928 -10.539 -13.068 1.00 94.25 100 ASP A O 1
ATOM 792 N N . PRO A 1 101 ? -6.676 -12.309 -14.438 1.00 94.12 101 PRO A N 1
ATOM 793 C CA . PRO A 1 101 ? -7.346 -11.690 -15.581 1.00 94.12 101 PRO A CA 1
ATOM 794 C C . PRO A 1 101 ? -8.797 -11.265 -15.323 1.00 94.12 101 PRO A C 1
ATOM 796 O O . PRO A 1 101 ? -9.317 -10.419 -16.050 1.00 94.12 101 PRO A O 1
ATOM 799 N N . SER A 1 102 ? -9.462 -11.846 -14.320 1.00 96.31 102 SER A N 1
ATOM 800 C CA . SER A 1 102 ? -10.826 -11.476 -13.928 1.00 96.31 102 SER A CA 1
ATOM 801 C C . SER A 1 102 ? -10.880 -10.201 -13.076 1.00 96.31 102 SER A C 1
ATOM 803 O O . SER A 1 102 ? -11.941 -9.588 -12.934 1.00 96.31 102 SER A O 1
ATOM 805 N N . THR A 1 103 ? -9.734 -9.759 -12.550 1.00 95.38 103 THR A N 1
ATOM 806 C CA . THR A 1 103 ? -9.638 -8.567 -11.712 1.00 95.38 103 THR A CA 1
ATOM 807 C C . THR A 1 103 ? -9.469 -7.312 -12.564 1.00 95.38 103 THR A C 1
ATOM 809 O O . THR A 1 103 ? -8.519 -7.159 -13.335 1.00 95.38 103 THR A O 1
ATOM 812 N N . LYS A 1 104 ? -10.379 -6.349 -12.385 1.00 95.69 104 LYS A N 1
ATOM 813 C CA . LYS A 1 104 ? -10.252 -5.021 -12.994 1.00 95.69 104 LYS A CA 1
ATOM 814 C C . LYS A 1 104 ? -9.173 -4.214 -12.270 1.00 95.69 104 LYS A C 1
ATOM 816 O O . LYS A 1 104 ? -9.367 -3.801 -11.131 1.00 95.69 104 LYS A O 1
ATOM 821 N N . LEU A 1 105 ? -8.071 -3.930 -12.959 1.00 95.44 105 LEU A N 1
ATOM 822 C CA . LEU A 1 105 ? -6.989 -3.092 -12.439 1.00 95.44 105 LEU A CA 1
ATOM 823 C C . LEU A 1 105 ? -7.413 -1.615 -12.457 1.00 95.44 105 LEU A C 1
ATOM 825 O O . LEU A 1 105 ? -7.622 -1.045 -13.527 1.00 95.44 105 LEU A O 1
ATOM 829 N N . LEU A 1 106 ? -7.562 -0.997 -11.282 1.00 94.56 106 LEU A N 1
ATOM 830 C CA . LEU A 1 106 ? -7.993 0.405 -11.172 1.00 94.56 106 LEU A CA 1
ATOM 831 C C . LEU A 1 106 ? -6.856 1.419 -11.370 1.00 94.56 106 LEU A C 1
ATOM 833 O O . LEU A 1 106 ? -7.134 2.556 -11.740 1.00 94.56 106 LEU A O 1
ATOM 837 N N . GLY A 1 107 ? -5.601 1.013 -11.158 1.00 93.44 107 GLY A N 1
ATOM 838 C CA . GLY A 1 107 ? -4.441 1.907 -11.237 1.00 93.44 107 GLY A CA 1
ATOM 839 C C . GLY A 1 107 ? -4.338 2.859 -10.043 1.00 93.44 107 GLY A C 1
ATOM 840 O O . GLY A 1 107 ? -4.902 2.596 -8.973 1.00 93.44 107 GLY A O 1
ATOM 841 N N . ALA A 1 108 ? -3.601 3.957 -10.223 1.00 93.75 108 ALA A N 1
ATOM 842 C CA . ALA A 1 108 ? -3.403 4.970 -9.194 1.00 93.75 108 ALA A CA 1
ATOM 843 C C . ALA A 1 108 ? -4.166 6.271 -9.459 1.00 93.75 108 ALA A C 1
ATOM 845 O O . ALA A 1 108 ? -4.347 6.721 -10.589 1.00 93.75 108 ALA A O 1
ATOM 846 N N . GLU A 1 109 ? -4.588 6.922 -8.377 1.00 92.00 109 GLU A N 1
ATOM 847 C CA . GLU A 1 109 ? -5.121 8.274 -8.437 1.00 92.00 109 GLU A CA 1
ATOM 848 C C . GLU A 1 109 ? -4.036 9.255 -8.889 1.00 92.00 109 GLU A C 1
ATOM 850 O O . GLU A 1 109 ? -2.960 9.361 -8.290 1.00 92.00 109 GLU A O 1
ATOM 855 N N . ASN A 1 110 ? -4.346 10.051 -9.912 1.00 84.06 110 ASN A N 1
ATOM 856 C CA . ASN A 1 110 ? -3.434 11.081 -10.383 1.00 84.06 110 ASN A CA 1
ATOM 857 C C . ASN A 1 110 ? -3.249 12.174 -9.314 1.00 84.06 110 ASN A C 1
ATOM 859 O O . ASN A 1 110 ? -4.142 12.982 -9.039 1.00 84.06 110 ASN A O 1
ATOM 863 N N . ARG A 1 111 ? -2.048 12.254 -8.736 1.00 83.81 111 ARG A N 1
ATOM 864 C CA . ARG A 1 111 ? -1.681 13.313 -7.790 1.00 83.81 111 ARG A CA 1
ATOM 865 C C . ARG A 1 111 ? -1.280 14.594 -8.535 1.00 83.81 111 ARG A C 1
ATOM 867 O O . ARG A 1 111 ? -0.094 14.855 -8.726 1.00 83.81 111 ARG A O 1
ATOM 874 N N . ASN A 1 112 ? -2.274 15.404 -8.908 1.00 81.50 112 ASN A N 1
ATOM 875 C CA . ASN A 1 112 ? -2.120 16.743 -9.508 1.00 81.50 112 ASN A CA 1
ATOM 876 C C . ASN A 1 112 ? -1.186 16.798 -10.744 1.00 81.50 112 ASN A C 1
ATOM 878 O O . ASN A 1 112 ? -0.508 17.798 -10.956 1.00 81.50 112 ASN A O 1
ATOM 882 N N . GLY A 1 113 ? -1.090 15.727 -11.532 1.00 77.31 113 GLY A N 1
ATOM 883 C CA . GLY A 1 113 ? -0.225 15.650 -12.715 1.00 77.31 113 GLY A CA 1
ATOM 884 C C . GLY A 1 113 ? 1.257 15.382 -12.430 1.00 77.31 113 GLY A C 1
ATOM 885 O O . GLY A 1 113 ? 2.045 15.356 -13.367 1.00 77.31 113 GLY A O 1
ATOM 886 N N . VAL A 1 114 ? 1.656 15.164 -11.170 1.00 79.19 114 VAL A N 1
ATOM 887 C CA . VAL A 1 114 ? 3.079 15.064 -10.784 1.00 79.19 114 VAL A CA 1
ATOM 888 C C . VAL A 1 114 ? 3.580 13.621 -10.726 1.00 79.19 114 VAL A C 1
ATOM 890 O O . VAL A 1 114 ? 4.776 13.399 -10.754 1.00 79.19 114 VAL A O 1
ATOM 893 N N . THR A 1 115 ? 2.701 12.622 -10.635 1.00 84.44 115 THR A N 1
ATOM 894 C CA . THR A 1 115 ? 3.104 11.222 -10.361 1.00 84.44 115 THR A CA 1
ATOM 895 C C . THR A 1 115 ? 2.732 10.240 -11.469 1.00 84.44 115 THR A C 1
ATOM 897 O O . THR A 1 115 ? 2.995 9.048 -11.341 1.00 84.44 115 THR A O 1
ATOM 900 N N . CYS A 1 116 ? 2.178 10.721 -12.587 1.00 87.12 116 CYS A N 1
ATOM 901 C CA . CYS A 1 116 ? 1.764 9.866 -13.703 1.00 87.12 116 CYS A CA 1
ATOM 902 C C . CYS A 1 116 ? 2.930 9.090 -14.333 1.00 87.12 116 CYS A C 1
ATOM 904 O O . CYS A 1 116 ? 2.726 7.984 -14.819 1.00 87.12 116 CYS A O 1
ATOM 906 N N . TYR A 1 117 ? 4.153 9.631 -14.286 1.00 89.00 117 TYR A N 1
ATOM 907 C CA . TY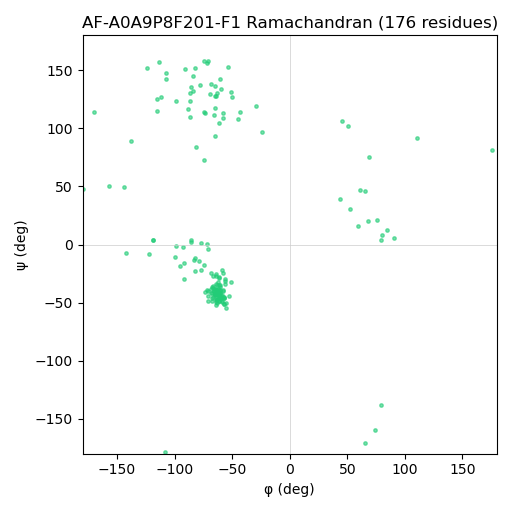R A 1 117 ? 5.339 8.919 -14.762 1.00 89.00 117 TYR A CA 1
ATOM 908 C C . TYR A 1 117 ? 5.660 7.692 -13.895 1.00 89.00 117 TYR A C 1
ATOM 910 O O . TYR A 1 117 ? 6.083 6.671 -14.431 1.00 89.00 117 TYR A O 1
ATOM 918 N N . LEU A 1 118 ? 5.429 7.769 -12.576 1.00 91.75 118 LEU A N 1
ATOM 919 C CA . LEU A 1 118 ? 5.595 6.629 -11.671 1.00 91.75 118 LEU A CA 1
ATOM 920 C C . LEU A 1 118 ? 4.502 5.594 -11.911 1.00 91.75 118 LEU A C 1
ATOM 922 O O . LEU A 1 118 ? 4.814 4.422 -12.079 1.00 91.75 118 LEU A O 1
ATOM 926 N N . ASP A 1 119 ? 3.242 6.029 -11.965 1.00 91.00 119 ASP A N 1
ATOM 927 C CA . ASP A 1 119 ? 2.100 5.140 -12.200 1.00 91.00 119 ASP A CA 1
ATOM 928 C C . ASP A 1 119 ? 2.252 4.371 -13.520 1.00 91.00 119 ASP A C 1
ATOM 930 O O . ASP A 1 119 ? 2.247 3.145 -13.525 1.00 91.00 119 ASP A O 1
ATOM 934 N N . ALA A 1 120 ? 2.521 5.070 -14.627 1.00 92.75 120 ALA A N 1
ATOM 935 C CA . ALA A 1 120 ? 2.700 4.436 -15.931 1.00 92.75 120 ALA A CA 1
ATOM 936 C C . ALA A 1 120 ? 3.874 3.442 -15.954 1.00 92.75 120 ALA A C 1
ATOM 938 O O . ALA A 1 120 ? 3.745 2.355 -16.520 1.00 92.75 120 ALA A O 1
ATOM 939 N N . LEU A 1 121 ? 5.004 3.790 -15.326 1.00 94.19 121 LEU A N 1
ATOM 940 C CA . LEU A 1 121 ? 6.169 2.910 -15.243 1.00 94.19 121 LEU A CA 1
ATOM 941 C C . LEU A 1 121 ? 5.856 1.642 -14.440 1.00 94.19 121 LEU A C 1
ATOM 943 O O . LEU A 1 121 ? 6.087 0.534 -14.921 1.00 94.19 121 LEU A O 1
ATOM 947 N N . LEU A 1 122 ? 5.311 1.795 -13.233 1.00 95.06 122 LEU A N 1
ATOM 948 C CA . LEU A 1 122 ? 5.005 0.670 -12.351 1.00 95.06 122 LEU A CA 1
ATOM 949 C C . LEU A 1 122 ? 3.893 -0.206 -12.925 1.00 95.06 122 LEU A C 1
ATOM 951 O O . LEU A 1 122 ? 3.976 -1.430 -12.845 1.00 95.06 122 LEU A O 1
ATOM 955 N N . PHE A 1 123 ? 2.892 0.399 -13.567 1.00 94.94 123 PHE A N 1
ATOM 956 C CA . PHE A 1 123 ? 1.847 -0.332 -14.270 1.00 94.94 123 PHE A CA 1
ATOM 957 C C . PHE A 1 123 ? 2.445 -1.170 -15.406 1.00 94.94 123 PHE A C 1
ATOM 959 O O . PHE A 1 123 ? 2.182 -2.368 -15.485 1.00 94.94 123 PHE A O 1
ATOM 966 N N . ALA A 1 124 ? 3.303 -0.585 -16.250 1.00 94.56 124 ALA A N 1
ATOM 967 C CA . ALA A 1 124 ? 3.953 -1.312 -17.339 1.00 94.56 124 ALA A CA 1
ATOM 968 C C . ALA A 1 124 ? 4.847 -2.459 -16.835 1.00 94.56 124 ALA A C 1
ATOM 970 O O . ALA A 1 124 ? 4.854 -3.536 -17.429 1.00 94.56 124 ALA A O 1
ATOM 971 N N . MET A 1 125 ? 5.572 -2.243 -15.733 1.00 95.12 125 MET A N 1
ATOM 972 C CA . MET A 1 125 ? 6.462 -3.248 -15.149 1.00 95.12 125 MET A CA 1
ATOM 973 C C . MET A 1 125 ? 5.705 -4.376 -14.443 1.00 95.12 125 MET A C 1
ATOM 975 O O . MET A 1 125 ? 6.097 -5.528 -14.572 1.00 95.12 125 MET A O 1
ATOM 979 N N . PHE A 1 126 ? 4.640 -4.074 -13.697 1.00 95.25 126 PHE A N 1
ATOM 980 C CA . PHE A 1 126 ? 4.097 -5.014 -12.709 1.00 95.25 126 PHE A CA 1
ATOM 981 C C . PHE A 1 126 ? 2.631 -5.405 -12.911 1.00 95.25 126 PHE A C 1
ATOM 983 O O . PHE A 1 126 ? 2.165 -6.322 -12.232 1.00 95.25 126 PHE A O 1
ATOM 990 N N . ALA A 1 127 ? 1.886 -4.786 -13.836 1.00 92.94 127 ALA A N 1
ATOM 991 C CA . ALA A 1 127 ? 0.481 -5.153 -14.053 1.00 92.94 127 ALA A CA 1
ATOM 992 C C . ALA A 1 127 ? 0.325 -6.615 -14.495 1.00 92.94 127 ALA A C 1
ATOM 994 O O . ALA A 1 127 ? -0.541 -7.318 -13.980 1.00 92.94 127 ALA A O 1
ATOM 995 N N . ARG A 1 128 ? 1.164 -7.064 -15.439 1.00 91.44 128 ARG A N 1
ATOM 996 C CA . ARG A 1 128 ? 1.068 -8.403 -16.052 1.00 91.44 128 ARG A CA 1
ATOM 997 C C . ARG A 1 128 ? 2.413 -9.077 -16.343 1.00 91.44 128 ARG A C 1
ATOM 999 O O . ARG A 1 128 ? 2.419 -10.199 -16.831 1.00 91.44 128 ARG A O 1
ATOM 1006 N N . LEU A 1 129 ? 3.534 -8.376 -16.177 1.00 87.00 129 LEU A N 1
ATOM 1007 C CA . LEU A 1 129 ? 4.851 -8.923 -16.495 1.00 87.00 129 LEU A CA 1
ATOM 1008 C C . LEU A 1 129 ? 5.529 -9.424 -15.224 1.00 87.00 129 LEU A C 1
ATOM 1010 O O . LEU A 1 129 ? 5.777 -8.651 -14.303 1.00 87.00 129 LEU A O 1
ATOM 1014 N N . ASP A 1 130 ? 5.905 -10.697 -15.231 1.00 87.56 130 ASP A N 1
ATOM 1015 C CA . ASP A 1 130 ? 6.607 -11.312 -14.101 1.00 87.56 130 ASP A CA 1
ATOM 1016 C C . ASP A 1 130 ? 8.119 -11.028 -14.157 1.00 87.56 130 ASP A C 1
ATOM 1018 O O . ASP A 1 130 ? 8.840 -11.185 -13.175 1.00 87.56 130 ASP A O 1
ATOM 1022 N N . SER A 1 131 ? 8.623 -10.544 -15.302 1.00 90.94 131 SER A N 1
ATOM 1023 C CA . SER A 1 131 ? 10.051 -10.283 -15.541 1.00 90.94 131 SER A CA 1
ATOM 1024 C C . SER A 1 131 ? 10.681 -9.304 -14.549 1.00 90.94 131 SER A C 1
ATOM 1026 O O . SER A 1 131 ? 11.891 -9.343 -14.340 1.00 90.94 131 SER A O 1
ATOM 1028 N N . PHE A 1 132 ? 9.878 -8.431 -13.939 1.00 90.94 132 PHE A N 1
ATOM 1029 C CA . PHE A 1 132 ? 10.343 -7.455 -12.956 1.00 90.94 132 PHE A CA 1
ATOM 1030 C C . PHE A 1 132 ? 10.093 -7.897 -11.508 1.00 90.94 132 PHE A C 1
ATOM 1032 O O . PHE A 1 132 ? 10.642 -7.289 -10.590 1.00 90.94 132 PHE A O 1
ATOM 1039 N N . GLU A 1 133 ? 9.310 -8.956 -11.270 1.00 90.25 133 GLU A N 1
ATOM 1040 C CA . GLU A 1 133 ? 8.916 -9.377 -9.917 1.00 90.25 133 GLU A CA 1
ATOM 1041 C C . GLU A 1 133 ? 10.094 -9.776 -9.042 1.00 90.25 133 GLU A C 1
ATOM 1043 O O . GLU A 1 133 ? 10.074 -9.508 -7.844 1.00 90.25 133 GLU A O 1
ATOM 1048 N N . ALA A 1 134 ? 11.154 -10.337 -9.631 1.00 90.75 134 ALA A N 1
ATOM 1049 C CA . ALA A 1 134 ? 12.378 -10.674 -8.908 1.00 90.75 134 ALA A CA 1
ATOM 1050 C C . ALA A 1 134 ? 12.915 -9.484 -8.088 1.00 90.75 134 ALA A C 1
ATOM 1052 O O . ALA A 1 134 ? 13.441 -9.668 -6.993 1.00 90.75 134 ALA A O 1
ATOM 1053 N N . MET A 1 135 ? 12.716 -8.249 -8.567 1.00 89.38 135 MET A N 1
ATOM 1054 C CA . MET A 1 135 ? 13.131 -7.038 -7.857 1.00 89.38 135 MET A CA 1
ATOM 1055 C C . MET A 1 135 ? 12.364 -6.800 -6.547 1.00 89.38 135 MET A C 1
ATOM 1057 O O . MET A 1 135 ? 12.904 -6.163 -5.643 1.00 89.38 135 MET A O 1
ATOM 1061 N N . LEU A 1 136 ? 11.127 -7.298 -6.430 1.00 91.50 136 LEU A N 1
ATOM 1062 C CA . LEU A 1 136 ? 10.262 -7.134 -5.254 1.00 91.50 136 LEU A CA 1
ATOM 1063 C C . LEU A 1 136 ? 10.656 -8.061 -4.094 1.00 91.50 136 LEU A C 1
ATOM 1065 O O . LEU A 1 136 ? 10.342 -7.754 -2.942 1.00 91.50 136 LEU A O 1
ATOM 1069 N N . TYR A 1 137 ? 11.362 -9.154 -4.394 1.00 90.06 137 TYR A N 1
ATOM 1070 C CA . TYR A 1 137 ? 11.824 -10.152 -3.423 1.00 90.06 137 TYR A CA 1
ATOM 1071 C C . TYR A 1 137 ? 13.237 -9.890 -2.894 1.00 90.06 137 TYR A C 1
ATOM 1073 O O . TYR A 1 137 ? 13.725 -10.623 -2.034 1.00 90.06 137 TYR A O 1
ATOM 1081 N N . ASN A 1 138 ? 13.904 -8.843 -3.381 1.00 87.44 138 ASN A N 1
ATOM 1082 C CA . ASN A 1 138 ? 15.243 -8.499 -2.926 1.00 87.44 138 ASN A CA 1
ATOM 1083 C C . ASN A 1 138 ? 15.252 -8.133 -1.435 1.00 87.44 138 ASN A C 1
ATOM 1085 O O . ASN A 1 138 ? 14.492 -7.277 -0.971 1.00 87.44 138 ASN A O 1
ATOM 1089 N N . SER A 1 139 ? 16.177 -8.740 -0.694 1.00 83.69 139 SER A N 1
ATOM 1090 C CA . SER A 1 139 ? 16.512 -8.343 0.668 1.00 83.69 139 SER A CA 1
ATOM 1091 C C . SER A 1 139 ? 17.568 -7.241 0.645 1.00 83.69 139 SER A C 1
ATOM 1093 O O . SER A 1 139 ? 18.606 -7.376 -0.001 1.00 83.69 139 SER A O 1
ATOM 1095 N N . PHE A 1 140 ? 17.322 -6.169 1.386 1.00 87.25 140 PHE A N 1
ATOM 1096 C CA . PHE A 1 140 ? 18.282 -5.087 1.598 1.00 87.25 140 PHE A CA 1
ATOM 1097 C C . PHE A 1 140 ? 18.698 -5.069 3.063 1.00 87.25 140 PHE A C 1
ATOM 1099 O O . PHE A 1 140 ? 17.934 -5.537 3.901 1.00 87.25 140 PHE A O 1
ATOM 1106 N N . ASP A 1 141 ? 19.860 -4.511 3.393 1.00 88.31 141 ASP A N 1
ATOM 1107 C CA . ASP A 1 141 ? 20.326 -4.437 4.786 1.00 88.31 141 ASP A CA 1
ATOM 1108 C C . ASP A 1 141 ? 19.915 -3.129 5.476 1.00 88.31 141 ASP A C 1
ATOM 1110 O O . ASP A 1 141 ? 19.631 -3.111 6.676 1.00 88.31 141 ASP A O 1
ATOM 1114 N N . ASP A 1 142 ? 19.787 -2.045 4.713 1.00 89.94 142 ASP A N 1
ATOM 1115 C CA . ASP A 1 142 ? 19.420 -0.718 5.201 1.00 89.94 142 ASP A CA 1
ATOM 1116 C C . ASP A 1 142 ? 17.907 -0.467 5.188 1.00 89.94 142 ASP A C 1
ATOM 1118 O O . ASP A 1 142 ? 17.139 -0.981 4.372 1.00 89.94 142 ASP A O 1
ATOM 1122 N N . LEU A 1 143 ? 17.481 0.383 6.120 1.00 85.62 143 LEU A N 1
ATOM 1123 C CA . LEU A 1 143 ? 16.079 0.722 6.323 1.00 85.62 143 LEU A CA 1
ATOM 1124 C C . LEU A 1 143 ? 15.432 1.469 5.134 1.00 85.62 143 LEU A C 1
ATOM 1126 O O . LEU A 1 143 ? 14.295 1.121 4.811 1.00 85.62 143 LEU A O 1
ATOM 1130 N N . PRO A 1 144 ? 16.085 2.450 4.472 1.00 88.75 144 PRO A N 1
ATOM 1131 C CA . PRO A 1 144 ? 15.497 3.143 3.323 1.00 88.75 144 PRO A CA 1
ATOM 1132 C C . PRO A 1 144 ? 15.102 2.200 2.183 1.00 88.75 144 PRO A C 1
ATOM 1134 O O . PRO A 1 144 ? 13.944 2.203 1.761 1.00 88.75 144 PRO A O 1
ATOM 1137 N N . ARG A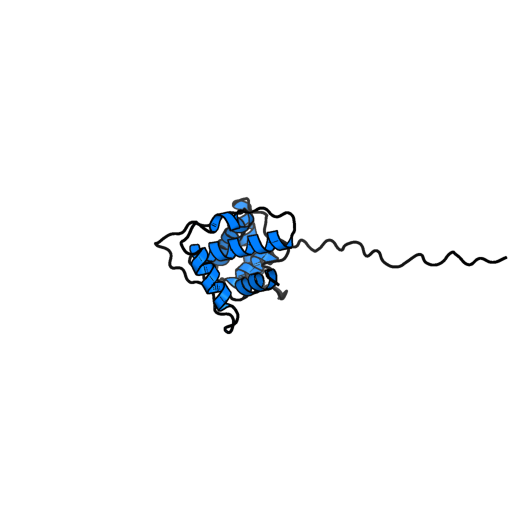 1 145 ? 16.011 1.321 1.737 1.00 89.56 145 ARG A N 1
ATOM 1138 C CA . 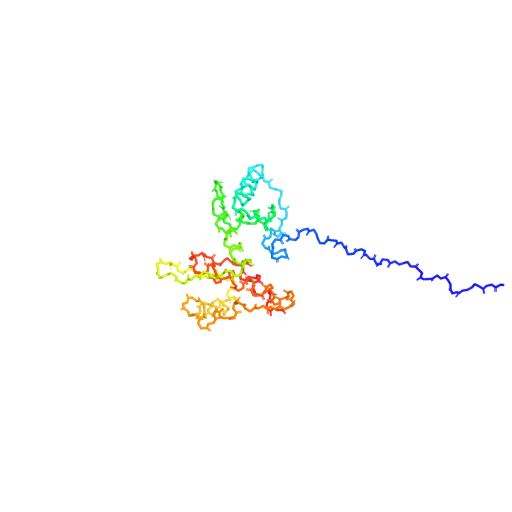ARG A 1 145 ? 15.703 0.367 0.658 1.00 89.56 145 ARG A CA 1
ATOM 1139 C C . ARG A 1 145 ? 14.671 -0.679 1.080 1.00 89.56 145 ARG A C 1
ATOM 1141 O O . ARG A 1 145 ? 13.793 -1.001 0.284 1.00 89.56 145 ARG A O 1
ATOM 1148 N N . LYS A 1 146 ? 14.691 -1.145 2.339 1.00 87.12 146 LYS A N 1
ATOM 1149 C CA . LYS A 1 146 ? 13.624 -2.011 2.888 1.00 87.12 146 LYS A CA 1
ATOM 1150 C C . LYS A 1 146 ? 12.246 -1.344 2.811 1.00 87.12 146 LYS A C 1
ATOM 1152 O O . LYS A 1 146 ? 11.285 -1.989 2.396 1.00 87.12 146 LYS A O 1
ATOM 1157 N N . LYS A 1 147 ? 12.150 -0.062 3.188 1.00 87.31 147 LYS A N 1
ATOM 1158 C CA . LYS A 1 147 ? 10.899 0.712 3.115 1.00 87.31 147 LYS A CA 1
ATOM 1159 C C . LYS A 1 147 ? 10.416 0.865 1.676 1.00 87.31 147 LYS A C 1
ATOM 1161 O O . LYS A 1 147 ? 9.255 0.572 1.404 1.00 87.31 147 LYS A O 1
ATOM 1166 N N . LEU A 1 148 ? 11.308 1.246 0.761 1.00 91.00 148 LEU A N 1
ATOM 1167 C CA . LEU A 1 148 ? 10.979 1.367 -0.659 1.00 91.00 148 LEU A CA 1
ATOM 1168 C C . LEU A 1 148 ? 10.491 0.032 -1.245 1.00 91.00 148 LEU A C 1
ATOM 1170 O O . LEU A 1 148 ? 9.455 -0.003 -1.903 1.00 91.00 148 LEU A O 1
ATOM 1174 N N . ALA A 1 149 ? 11.179 -1.075 -0.957 1.00 90.75 149 ALA A N 1
ATOM 1175 C CA . ALA A 1 149 ? 10.775 -2.404 -1.414 1.00 90.75 149 ALA A CA 1
ATOM 1176 C C . ALA A 1 149 ? 9.391 -2.813 -0.878 1.00 90.75 149 ALA A C 1
ATOM 1178 O O . ALA A 1 149 ? 8.584 -3.373 -1.617 1.00 90.75 149 ALA A O 1
ATOM 1179 N N . GLY A 1 150 ? 9.096 -2.507 0.391 1.00 90.19 150 GLY A N 1
ATOM 1180 C CA . GLY A 1 150 ? 7.773 -2.731 0.979 1.00 90.19 150 GLY A CA 1
ATOM 1181 C C . GLY A 1 150 ? 6.675 -1.899 0.309 1.00 90.19 150 GLY A C 1
ATOM 1182 O O . GLY A 1 150 ? 5.603 -2.422 0.023 1.00 90.19 150 GLY A O 1
ATOM 1183 N N . LEU A 1 151 ? 6.947 -0.628 -0.004 1.00 93.31 151 LEU A N 1
ATOM 1184 C CA . LEU A 1 151 ? 5.998 0.247 -0.703 1.00 93.31 151 LEU A CA 1
ATOM 1185 C C . LEU A 1 151 ? 5.753 -0.183 -2.151 1.00 93.31 151 LEU A C 1
ATOM 1187 O O . LEU A 1 151 ? 4.615 -0.138 -2.608 1.00 93.31 151 LEU A O 1
ATOM 1191 N N . LEU A 1 152 ? 6.787 -0.646 -2.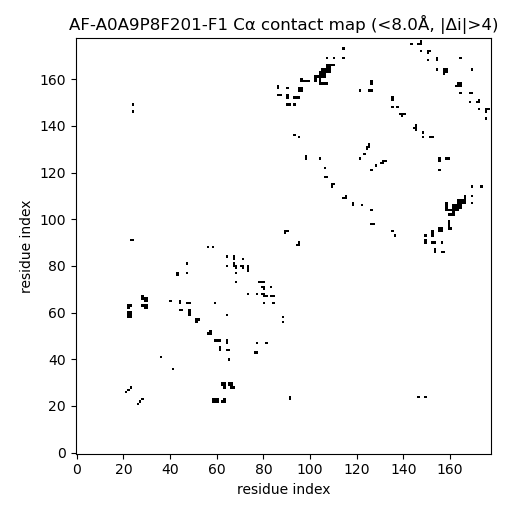857 1.00 95.00 152 LEU A N 1
ATOM 1192 C CA . LEU A 1 152 ? 6.636 -1.219 -4.196 1.00 95.00 152 LEU A CA 1
ATOM 1193 C C . LEU A 1 152 ? 5.770 -2.482 -4.160 1.00 95.00 152 LEU A C 1
ATOM 1195 O O . LEU A 1 152 ? 4.826 -2.590 -4.940 1.00 95.00 152 LEU A O 1
ATOM 1199 N N . ARG A 1 153 ? 6.025 -3.399 -3.215 1.00 95.06 153 ARG A N 1
ATOM 1200 C CA . ARG A 1 153 ? 5.172 -4.581 -3.002 1.00 95.06 153 ARG A CA 1
ATOM 1201 C C . ARG A 1 153 ? 3.727 -4.183 -2.708 1.00 95.06 153 ARG A C 1
ATOM 1203 O O . ARG A 1 153 ? 2.819 -4.742 -3.318 1.00 95.06 153 ARG A O 1
ATOM 1210 N N . LEU A 1 154 ? 3.512 -3.189 -1.841 1.00 94.94 154 LEU A N 1
ATOM 1211 C CA . LEU A 1 154 ? 2.168 -2.702 -1.534 1.00 94.94 154 LEU A CA 1
ATOM 1212 C C . LEU A 1 154 ? 1.463 -2.193 -2.789 1.00 94.94 154 LEU A C 1
ATOM 1214 O O . LEU A 1 154 ? 0.324 -2.568 -3.055 1.00 94.94 154 LEU A O 1
ATOM 1218 N N . TRP A 1 155 ? 2.149 -1.347 -3.556 1.00 95.94 155 TRP A N 1
ATOM 1219 C CA . TRP A 1 155 ? 1.616 -0.744 -4.771 1.00 95.94 155 TRP A CA 1
ATOM 1220 C C . TRP A 1 155 ? 1.172 -1.825 -5.767 1.00 95.94 155 TRP A C 1
ATOM 1222 O O . TRP A 1 155 ? 0.045 -1.790 -6.262 1.00 95.94 155 TRP A O 1
ATOM 1232 N N . VAL A 1 156 ? 2.007 -2.848 -5.980 1.00 96.25 156 VAL A N 1
ATOM 1233 C CA . VAL A 1 156 ? 1.692 -3.989 -6.858 1.00 96.25 156 VAL A CA 1
ATOM 1234 C C . VAL A 1 156 ? 0.522 -4.814 -6.314 1.00 96.25 156 VAL A C 1
ATOM 1236 O O . VAL A 1 156 ? -0.386 -5.168 -7.067 1.00 96.25 156 VAL A O 1
ATOM 1239 N N . ASN A 1 157 ? 0.495 -5.080 -5.008 1.00 96.69 157 ASN A N 1
ATOM 1240 C CA . ASN A 1 157 ? -0.583 -5.826 -4.360 1.00 96.69 157 ASN A CA 1
ATOM 1241 C C . ASN A 1 157 ? -1.928 -5.095 -4.440 1.00 96.69 157 ASN A C 1
ATOM 1243 O O . ASN A 1 157 ? -2.960 -5.724 -4.682 1.00 96.69 157 ASN A O 1
ATOM 1247 N N . MET A 1 158 ? -1.937 -3.769 -4.288 1.00 96.25 158 MET A N 1
ATOM 1248 C CA . MET A 1 158 ? -3.133 -2.950 -4.498 1.00 96.25 158 MET A CA 1
ATOM 1249 C C . MET A 1 158 ? -3.587 -3.007 -5.958 1.00 96.25 158 MET A C 1
ATOM 1251 O O . MET A 1 158 ? -4.757 -3.298 -6.207 1.00 96.25 158 MET A O 1
ATOM 1255 N N . LEU A 1 159 ? -2.664 -2.838 -6.913 1.00 96.69 159 LEU A N 1
ATOM 1256 C CA . LEU A 1 159 ? -2.977 -2.919 -8.340 1.00 96.69 159 LEU A CA 1
ATOM 1257 C C . LEU A 1 159 ? -3.647 -4.254 -8.690 1.00 96.69 159 LEU A C 1
ATOM 1259 O O . LEU A 1 159 ? -4.744 -4.272 -9.248 1.00 96.69 159 LEU A O 1
ATOM 1263 N N . ARG A 1 160 ? -3.001 -5.369 -8.335 1.00 95.69 160 ARG A N 1
ATOM 1264 C CA . ARG A 1 160 ? -3.425 -6.726 -8.716 1.00 95.69 160 ARG A CA 1
ATOM 1265 C C . ARG A 1 160 ? -4.635 -7.240 -7.944 1.00 95.69 160 ARG A C 1
ATOM 1267 O O . ARG A 1 160 ? -5.294 -8.152 -8.420 1.00 95.69 160 ARG A O 1
ATOM 1274 N N . SER A 1 161 ? -4.964 -6.636 -6.802 1.00 94.94 161 SER A N 1
ATOM 1275 C CA . SER A 1 161 ? -6.238 -6.874 -6.106 1.00 94.94 161 SER A CA 1
ATOM 1276 C C . SER A 1 161 ? -7.382 -5.993 -6.621 1.00 94.94 161 SER A C 1
ATOM 1278 O O . SER A 1 161 ? -8.481 -6.028 -6.068 1.00 94.94 161 SER A O 1
ATOM 1280 N N . GLY A 1 162 ? -7.141 -5.189 -7.665 1.00 94.38 162 GLY A N 1
ATOM 1281 C CA . GLY A 1 162 ? -8.139 -4.285 -8.232 1.00 94.38 162 GLY A CA 1
ATOM 1282 C C . GLY A 1 162 ? -8.505 -3.134 -7.298 1.00 94.38 162 GLY A C 1
ATOM 1283 O O . GLY A 1 162 ? -9.562 -2.524 -7.451 1.00 94.38 162 GLY A O 1
ATOM 1284 N N . ARG A 1 163 ? -7.651 -2.828 -6.316 1.00 93.94 163 ARG A N 1
ATOM 1285 C CA . ARG A 1 163 ? -7.839 -1.710 -5.395 1.00 93.94 163 ARG A CA 1
ATOM 1286 C C . ARG A 1 163 ? -7.266 -0.439 -6.013 1.00 93.94 163 ARG A C 1
ATOM 1288 O O . ARG A 1 163 ? -6.156 -0.438 -6.536 1.00 93.94 163 ARG A O 1
ATOM 1295 N N . LEU A 1 164 ? -8.017 0.655 -5.908 1.00 93.81 164 LEU A N 1
ATOM 1296 C CA . LEU A 1 164 ? -7.536 1.975 -6.299 1.00 93.81 164 LEU A CA 1
ATOM 1297 C C . LEU A 1 164 ? -6.357 2.376 -5.407 1.00 93.81 164 LEU A C 1
ATOM 1299 O O . LEU A 1 164 ? -6.465 2.332 -4.179 1.00 93.81 164 LEU A O 1
ATOM 1303 N N . ILE A 1 165 ? -5.245 2.772 -6.020 1.00 94.75 165 ILE A N 1
ATOM 1304 C CA . ILE A 1 165 ? -4.059 3.228 -5.295 1.00 94.75 165 ILE A CA 1
ATOM 1305 C C . ILE A 1 165 ? -4.222 4.719 -5.018 1.00 94.75 165 ILE A C 1
ATOM 1307 O O . ILE A 1 165 ? -4.194 5.545 -5.929 1.00 94.75 165 ILE A O 1
ATOM 1311 N N . THR A 1 166 ? -4.431 5.058 -3.752 1.00 92.06 166 THR A N 1
ATOM 1312 C CA . THR A 1 166 ? -4.743 6.419 -3.320 1.00 92.06 166 THR A CA 1
ATOM 1313 C C . THR A 1 166 ? -3.515 7.329 -3.349 1.00 92.06 166 THR A C 1
ATOM 1315 O O . THR A 1 166 ? -2.358 6.892 -3.315 1.00 92.06 166 THR A O 1
ATOM 1318 N N . ARG A 1 167 ? -3.762 8.641 -3.415 1.00 91.50 167 ARG A N 1
ATOM 1319 C CA . ARG A 1 167 ? -2.703 9.663 -3.523 1.00 91.50 167 ARG A CA 1
ATOM 1320 C C . ARG A 1 167 ? -1.659 9.618 -2.408 1.00 91.50 167 ARG A C 1
ATOM 1322 O O . ARG A 1 167 ? -0.520 10.011 -2.654 1.00 91.50 167 ARG A O 1
ATOM 1329 N N . ASP A 1 168 ? -2.034 9.214 -1.200 1.00 90.06 168 ASP A N 1
ATOM 1330 C CA . ASP A 1 168 ? -1.137 9.098 -0.048 1.00 90.06 168 ASP A CA 1
ATOM 1331 C C . ASP A 1 168 ? -0.153 7.931 -0.202 1.00 90.06 168 ASP A C 1
ATOM 1333 O O . ASP A 1 168 ? 1.036 8.114 0.051 1.00 90.06 168 ASP A O 1
ATOM 1337 N N . ILE A 1 169 ? -0.594 6.786 -0.735 1.00 91.88 169 IL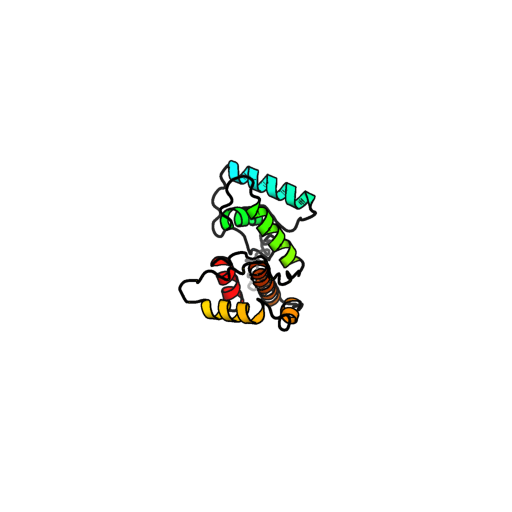E A N 1
ATOM 1338 C CA . ILE A 1 169 ? 0.292 5.656 -1.059 1.00 91.88 169 ILE A CA 1
ATOM 1339 C C . ILE A 1 169 ? 1.327 6.076 -2.105 1.00 91.88 169 ILE A C 1
ATOM 1341 O O . ILE A 1 169 ? 2.530 5.891 -1.909 1.00 91.88 169 ILE A O 1
ATOM 1345 N N . THR A 1 170 ? 0.878 6.714 -3.190 1.00 92.31 170 THR A N 1
ATOM 1346 C CA . THR A 1 170 ? 1.779 7.212 -4.241 1.00 92.31 170 THR A CA 1
ATOM 1347 C C . THR A 1 170 ? 2.721 8.298 -3.715 1.00 92.31 170 THR A C 1
ATOM 1349 O O . THR A 1 170 ? 3.879 8.358 -4.127 1.00 92.31 170 THR A O 1
ATOM 1352 N N . LYS A 1 171 ? 2.265 9.138 -2.775 1.00 90.75 171 LYS A N 1
ATOM 1353 C CA . LYS A 1 171 ? 3.117 10.118 -2.087 1.00 90.75 171 LYS A CA 1
ATOM 1354 C C . LYS A 1 171 ? 4.197 9.420 -1.259 1.00 90.75 171 LYS A C 1
ATOM 1356 O O . LYS A 1 171 ? 5.360 9.751 -1.435 1.00 90.75 171 LYS A O 1
ATOM 1361 N N . HIS A 1 172 ? 3.853 8.431 -0.431 1.00 91.12 172 HIS A N 1
ATOM 1362 C CA . HIS A 1 172 ? 4.845 7.676 0.340 1.00 91.12 172 HIS A CA 1
ATOM 1363 C C . HIS A 1 172 ? 5.881 6.998 -0.557 1.00 91.12 172 HIS A C 1
ATOM 1365 O O . HIS A 1 172 ? 7.069 7.011 -0.237 1.00 91.12 172 HIS A O 1
ATOM 1371 N N . LEU A 1 173 ? 5.451 6.445 -1.693 1.00 92.31 173 LEU A N 1
ATOM 1372 C CA . LEU A 1 173 ? 6.363 5.860 -2.669 1.00 92.31 173 LEU A CA 1
ATOM 1373 C C . LEU A 1 173 ? 7.308 6.911 -3.268 1.00 92.31 173 LEU A C 1
ATOM 1375 O O . LEU A 1 173 ? 8.514 6.688 -3.299 1.00 92.31 173 LEU A O 1
ATOM 1379 N N . GLN A 1 174 ? 6.777 8.061 -3.694 1.00 91.88 174 GLN A N 1
ATOM 1380 C CA . GLN A 1 174 ? 7.576 9.171 -4.218 1.00 91.88 174 GLN A CA 1
ATOM 1381 C C . GLN A 1 174 ? 8.573 9.702 -3.178 1.00 91.88 174 GLN A C 1
ATOM 1383 O O . GLN A 1 174 ? 9.745 9.869 -3.499 1.00 91.88 174 GLN A O 1
ATOM 1388 N N . ASP A 1 175 ? 8.126 9.914 -1.940 1.00 90.81 175 ASP A N 1
ATOM 1389 C CA . ASP A 1 175 ? 8.957 10.400 -0.834 1.00 90.81 175 ASP A CA 1
ATOM 1390 C C . ASP A 1 175 ? 10.075 9.403 -0.477 1.00 90.81 175 ASP A C 1
ATOM 1392 O O . ASP A 1 175 ? 11.115 9.802 0.031 1.00 90.81 175 ASP A O 1
ATOM 1396 N N . SER A 1 176 ? 9.886 8.109 -0.759 1.00 90.50 176 SER A N 1
ATOM 1397 C CA . SER A 1 176 ? 10.890 7.060 -0.511 1.00 90.50 176 SER A CA 1
ATOM 1398 C C . SER A 1 176 ? 11.949 6.939 -1.610 1.00 90.50 176 SER A C 1
ATOM 1400 O O . SER A 1 176 ? 12.921 6.205 -1.433 1.00 90.50 176 SER A O 1
ATOM 1402 N N . LEU A 1 177 ? 11.739 7.594 -2.756 1.00 88.94 177 LEU A N 1
ATOM 1403 C CA . LEU A 1 177 ? 12.688 7.643 -3.874 1.00 88.94 177 LEU A CA 1
ATOM 1404 C C . LEU A 1 177 ? 13.634 8.855 -3.799 1.00 88.94 177 LEU A C 1
ATOM 1406 O O . LEU A 1 177 ? 14.628 8.869 -4.524 1.00 88.94 177 LEU A O 1
ATOM 1410 N N . ALA A 1 178 ? 13.299 9.860 -2.983 1.00 79.62 178 ALA A N 1
ATOM 1411 C CA . ALA A 1 178 ? 14.052 11.104 -2.805 1.00 79.62 178 ALA A CA 1
ATOM 1412 C C . ALA A 1 178 ? 15.067 11.003 -1.656 1.00 79.62 178 ALA A C 1
ATOM 1414 O O . ALA A 1 178 ? 16.140 11.635 -1.788 1.00 79.62 178 ALA A O 1
#

Sequence (178 aa):
MSSSVQRFLGRRDRRSKSLPDAGAFGGLFVPEEKKKLEKEDEKRVKAILARLQKYGITTFNEANVSYALQATNSAGNGDEAMRLLLLFEDTYEGLVKTYDPSTKLLGAENRNGVTCYLDALLFAMFARLDSFEAMLYNSFDDLPRKKLAGLLRLWVNMLRSGRLITRDITKHLQDSLA

Solvent-accessible surface area (backbone atoms only — not comparable to full-atom values): 10733 Å² total; per-residue (Å²): 133,81,89,89,90,84,84,86,82,86,83,74,86,68,71,78,70,75,70,69,84,44,50,43,83,76,52,50,65,44,58,94,65,90,69,82,71,51,79,66,52,54,52,50,41,54,55,52,52,56,50,36,48,75,74,71,48,74,65,66,45,69,50,38,46,51,23,30,36,62,78,53,66,40,71,83,92,35,63,59,16,49,53,50,50,52,53,49,48,39,22,72,76,65,49,70,64,68,74,46,94,89,48,64,66,59,46,62,53,74,51,87,80,75,43,54,70,57,49,54,50,51,47,68,43,55,60,80,40,69,89,52,49,69,67,57,69,62,86,61,93,52,66,67,59,44,50,39,40,42,44,52,31,39,52,49,35,33,30,43,69,33,34,71,37,49,51,65,61,56,43,53,48,54,65,58,75,111

Foldseek 3Di:
DDDDDPDDDDDDPPDPPPPPCCFALNVPQFDPDPDPDDPVLVVLLVLLCVVCVVVVHPRGDSRNLSSLCVVQVDDPNCVSSSVLVVLLVCLSVLHADAADPVAAFQWEDDPVVPQVVVRVVLCVPQNHDCVCVVVLNDDDDDSLVVSLSSLSSSNSSCRRNNHYHYPVSSVSNVVSVD

Radius of gyration: 20.81 Å; Cα contacts (8 Å, |Δi|>4): 173; chains: 1; bounding box: 67×42×62 Å

=== Feature glossary ===
A reading guide for the features in this record.

Start from the sequence.

  · Sequence gives the chain of amino acids in standard one-letter code (A=alanine, C=cysteine, …, Y=tyrosine), read N→C. It is the only feature that is directly encoded by the gene; all structural features are derived from the folded form of this sequence.

Fold it, and you get atomic coordinates and the backbone conformation that goes with them.

  · The mmCIF table is the protein's shape written out atom by atom. For each backbone N, Cα, C, and carbonyl O, it records an (x, y, z) coordinate triple in Å plus the residue type, chain letter, and residue number.

  · Backbone dihedral angles. Every residue except chain termini has a φ (preceding-C → N → Cα → C) and a ψ (N → Cα → C → next-N). They are reported in degrees following the IUPAC sign convention. Secondary structure is essentially a statement about which (φ, ψ) basin each residue occupies.

  · DSSP 8-state secondary structure assigns each residue one of H (α-helix), G (3₁₀-helix), I (π-helix), E (extended β-strand), B (isolated β-bridge), T (hydrogen-bonded turn), S (bend), or '-' (coil). The assignment is computed from backbone hydrogen-bond geometry via the Kabsch–Sander algorithm.

  · P-SEA three-state annotation labels each residue as helix, strand, or coil based purely on the geometry of the Cα trace. It serves as a fallback when the full backbone (and thus DSSP) is unavailable.

Summarize the fold with a handful of shape descriptors and a per-residue structural alphabet.

  · Radius of gyration (Rg) is the root-mean-square distance of Cα atoms from their centroid — a single number for overall size and compactness. A globular domain of N residues has Rg ≈ 2.2·N^0.38 Å; an extended or disordered chain has a much larger Rg. The Cα contact count is the number of residue pairs whose Cα atoms are within 8 Å and are more than four positions apart in sequence — a standard proxy for tertiary packing density. The bounding box is the smallest axis-aligned box enclosing all Cα atoms.

  · Foldseek's 3Di representation compresses backbone geometry into a per-residue letter drawn from a learned twenty-state alphabet. It captures the tertiary interaction pattern around each residue — which residues are packed against it in space, regardless of where they are in sequence.

  · Accessible surface area quantifies burial. A residue with SASA near zero is packed into the hydrophobic core; one with SASA >100 Å² sits on the surface. Computed here via the Shrake–Rupley numerical algorithm with a 1.4 Å probe.

Ask how reliable the model is.

  · For AlphaFold models, the B-factor field carries pLDDT — the model's own estimate of local accuracy on a 0–100 scale. Regions with pLDDT<50 should be treated as essentially unmodeled; they often correspond to intrinsically disordered segments.

  · For experimental (PDB) structures, the B-factor (temperature factor) quantifies the positional spread of each atom in the crystal — a combination of thermal vibration and static disorder — in units of Å². High B-factors mark flexible loops or poorly resolved regions; low B-factors mark the rigid, well-ordered core.

  · PAE(i, j) answers: if I align the predicted and true structures on residue i, how far off (in Å) do I expect residue j to be? A block-diagonal PAE matrix with low values on the blocks and high values off-diagonal is the signature of a multi-domain protein with confidently predicted domains but uncertain inter-domain orientation.

Place it in context: what it resembles, what it is annotated as, and how it looks.

  · Structural nearest neighbors (via Foldseek easy-search vs the PDB). Reported per hit: target PDB id, E-value, and alignment TM-score. A TM-score above ~0.5 is the conventional threshold for 'same fold'.

  · Functional annotations link the protein to curated databases. InterPro entries identify conserved domains and families by matching the sequence against member-database signatures (Pfam, PROSITE, CDD, …). Gene Ontology (GO) terms describe molecular function, biological process, and cellular component in a controlled vocabulary. CATH places the structure in a hierarchical fold classification (Class/Architecture/Topology/Homologous-superfamily). The organism is the source species.

  · Plot images: a contact map (which residues are close in 3D, as an N×N binary image), a Ramachandran scatter (backbone torsion angles, revealing secondary-structure composition at a glance), and — for AlphaFold structures — a PAE heatmap (pairwise prediction confidence).

  · Structure images are PyMOL renders from six orthogonal camera directions. Cartoon representation draws helices as coils and strands as arrows; sticks shows the backbone as bonds; surface shows the solvent-excluded envelope. Rainbow coloring maps sequence position to hue (blue→red, N→C); chain coloring assigns a distinct color per polypeptide.